Protein 3EZU (pdb70)

Nearest PDB structures (foldseek):
  3ezu-assembly1_A-2  TM=1.002E+00  e=8.064E-48  Geobacter sulfurreducens
  5llw-assembly1_B  TM=6.870E-01  e=1.343E-07  Idiomarina sp. A28L
  4wxw-assembly1_A  TM=8.169E-01  e=2.947E-06  Pseudomonas aeruginosa PAO1
  4wxo-assembly1_A  TM=7.467E-01  e=7.949E-07  Pseudomonas aeruginosa PAO1
  6et7-assembly1_A  TM=6.210E-01  e=1.281E-07  Idiomarina sp. A28L

InterPro domains:
  IPR000160 GGDEF domain [PF00990] (181-337)
  IPR000160 GGDEF domain [PS50887] (211-341)
  IPR000160 GGDEF domain [SM00267] (170-341)
  IPR000160 GGDEF domain [TIGR00254] (178-340)
  IPR000160 GGDEF domain [cd01949] (182-339)
  IPR009078 Ferritin-like superfamily [SSF47240] (9-82)
  IPR012347 Ferritin-like [G3DSA:1.20.1260.10] (1-178)
  IPR029787 Nucleotide cyclase [SSF55073] (186-340)
  IPR043128 Reverse transcriptase/Diguanylate cyclase domain [G3DSA:3.30.70.270] (179-341)
  IPR050469 Diguanylate cyclase Dgc-like, bacteria [PTHR45138] (79-340)

CATH classification: 1.20.1260.10 (+1 more: 3.30.70.270)

Organism: Geobacter sulfurreducens (strain ATCC 51573 / DSM 12127 / PCA) (NCBI:txid243231)

Secondary structure (DSSP, 8-state):
--HHHHHHHHHHHHHHHHHHHHHH--TTT-SSHHHHHHHHHHHHHHHHHHHHHHHHHHHHTTS------SSHHHHHHHH--HHHHHHHHHHHHHS--HHHHHHHHHHHHHHTT-HHHHHHHHHHHHH---PPP--HHHHHHHHHHTTT-SS-HHHHHHHHHHHHHHHHHHHHHHHHHHHS-TTT---HHHHHHHHHHHHHHHHHHT-EEE--EEEEE------HHHHHHHHHHHHHHHT--TT-EEEE-SSSEEEEEBSS--HHHHHHHHHHHHHHHHHHT----EEEEEEE-EEE--S-HHHHHHHHHHHHHHH--TTTS-SSSEEE-

Solvent-accessible surface area: 17250 Å² total

Radius of gyration: 23.77 Å; Cα contacts (8 Å, |Δi|>4): 448; chains: 1; bounding box: 54×61×69 Å

Structure (mmCIF, N/CA/C/O backbone):
data_3EZU
#
_entry.id   3EZU
#
_cell.length_a   74.550
_cell.length_b   76.367
_cell.length_c   64.191
_cell.angle_alpha   90.000
_cell.angle_beta   90.000
_cell.angle_gamma   90.000
#
_symmetry.space_group_name_H-M   'P 21 21 2'
#
loop_
_entity.id
_entity.type
_entity.pdbx_description
1 polymer 'GGDEF domain protein'
2 non-polymer 'UNKNOWN LIGAND'
3 non-polymer 1,2-ETHANEDIOL
4 water water
#
loop_
_atom_site.group_PDB
_atom_site.id
_atom_site.type_symbol
_atom_site.label_atom_id
_atom_site.label_alt_id
_atom_site.label_comp_id
_atom_site.label_asym_id
_atom_site.label_entity_id
_atom_site.label_seq_id
_atom_site.pdbx_PDB_ins_code
_atom_site.Cartn_x
_atom_site.Cartn_y
_atom_site.Cartn_z
_atom_site.occupancy
_atom_site.B_iso_or_equiv
_atom_site.auth_seq_id
_atom_site.auth_comp_id
_atom_site.auth_asym_id
_atom_site.auth_atom_id
_atom_site.pdbx_PDB_model_num
ATOM 1 N N . GLY A 1 1 ? 53.640 27.998 10.932 1.00 48.40 0 GLY A N 1
ATOM 2 C CA . GLY A 1 1 ? 55.048 28.341 11.285 1.00 49.13 0 GLY A CA 1
ATOM 3 C C . GLY A 1 1 ? 56.005 27.926 10.185 1.00 47.84 0 GLY A C 1
ATOM 4 O O . GLY A 1 1 ? 55.788 26.904 9.535 1.00 43.17 0 GLY A O 1
ATOM 10 N N . SER A 1 3 ? 59.090 26.910 10.533 1.00 49.46 2 SER A N 1
ATOM 11 C CA . SER A 1 3 ? 59.741 25.671 10.981 1.00 47.60 2 SER A CA 1
ATOM 12 C C . SER A 1 3 ? 58.877 24.425 10.713 1.00 46.42 2 SER A C 1
ATOM 13 O O . SER A 1 3 ? 59.386 23.397 10.241 1.00 41.44 2 SER A O 1
ATOM 16 N N . GLY A 1 4 ? 57.573 24.527 10.988 1.00 44.59 3 GLY A N 1
ATOM 17 C CA . GLY A 1 4 ? 56.638 23.433 10.696 1.00 42.37 3 GLY A CA 1
ATOM 18 C C . GLY A 1 4 ? 56.515 23.188 9.200 1.00 40.75 3 GLY A C 1
ATOM 19 O O . GLY A 1 4 ? 56.547 22.037 8.754 1.00 39.75 3 GLY A O 1
ATOM 20 N N . ASP A 1 5 ? 56.355 24.279 8.439 1.00 37.84 4 ASP A N 1
ATOM 21 C CA . ASP A 1 5 ? 56.320 24.230 6.971 1.00 35.98 4 ASP A CA 1
ATOM 22 C C . ASP A 1 5 ? 57.530 23.472 6.443 1.00 33.07 4 ASP A C 1
ATOM 23 O O . ASP A 1 5 ? 57.406 22.651 5.540 1.00 31.84 4 ASP A O 1
ATOM 28 N N . ILE A 1 6 ? 58.695 23.808 6.984 1.00 28.96 5 ILE A N 1
ATOM 29 C CA . ILE A 1 6 ? 59.932 23.169 6.577 1.00 29.66 5 ILE A CA 1
ATOM 30 C C . ILE A 1 6 ? 59.844 21.667 6.776 1.00 26.93 5 ILE A C 1
ATOM 31 O O . ILE A 1 6 ? 60.143 20.914 5.866 1.00 26.48 5 ILE A O 1
ATOM 36 N N . LEU A 1 7 ? 59.395 21.237 7.950 1.00 26.17 6 LEU A N 1
ATOM 37 C CA . LEU A 1 7 ? 59.335 19.805 8.242 1.00 27.21 6 LEU A CA 1
ATOM 38 C C . LEU A 1 7 ? 58.365 19.131 7.280 1.00 26.84 6 LEU A C 1
ATOM 39 O O . LEU A 1 7 ? 58.670 18.087 6.702 1.00 21.28 6 LEU A O 1
ATOM 44 N N . ASN A 1 8 ? 57.206 19.757 7.075 1.00 25.14 7 ASN A N 1
ATOM 45 C CA . ASN A 1 8 ? 56.240 19.241 6.112 1.00 23.06 7 ASN A CA 1
ATOM 46 C C . ASN A 1 8 ? 56.798 19.187 4.709 1.00 20.97 7 ASN A C 1
ATOM 47 O O . ASN A 1 8 ? 56.543 18.228 3.997 1.00 21.47 7 ASN A O 1
ATOM 52 N N . ASP A 1 9 ? 57.545 20.219 4.305 1.00 20.88 8 ASP A N 1
ATOM 53 C CA . ASP A 1 9 ? 58.196 20.220 3.010 1.00 20.72 8 ASP A CA 1
ATOM 54 C C . ASP A 1 9 ? 59.304 19.170 2.878 1.00 21.32 8 ASP A C 1
ATOM 55 O O . ASP A 1 9 ? 59.529 18.684 1.783 1.00 22.26 8 ASP A O 1
ATOM 60 N N . ILE A 1 10 ? 59.989 18.814 3.970 1.00 21.97 9 ILE A N 1
ATOM 61 C CA . ILE A 1 10 ? 60.953 17.703 3.925 1.00 20.35 9 ILE A CA 1
ATOM 62 C C . ILE A 1 10 ? 60.264 16.348 3.685 1.00 18.57 9 ILE A C 1
ATOM 63 O O . ILE A 1 10 ? 60.718 15.541 2.863 1.00 19.30 9 ILE A O 1
ATOM 68 N N . VAL A 1 11 ? 59.184 16.085 4.407 1.00 19.97 10 VAL A N 1
ATOM 69 C CA . VAL A 1 11 ? 58.384 14.891 4.138 1.00 21.47 10 VAL A CA 1
ATOM 70 C C . VAL A 1 11 ? 57.930 14.845 2.661 1.00 22.06 10 VAL A C 1
ATOM 71 O O . VAL A 1 11 ? 58.106 13.819 1.996 1.00 20.52 10 VAL A O 1
ATOM 75 N N . ALA A 1 12 ? 57.363 15.948 2.154 1.00 22.04 11 ALA A N 1
ATOM 76 C CA . ALA A 1 12 ? 56.981 16.037 0.744 1.00 22.52 11 ALA A CA 1
ATOM 77 C C . ALA A 1 12 ? 58.170 15.813 -0.184 1.00 22.01 11 ALA A C 1
ATOM 78 O O . ALA A 1 12 ? 58.064 15.081 -1.186 1.00 20.22 11 ALA A O 1
ATOM 80 N N . ALA A 1 13 ? 59.319 16.414 0.147 1.00 20.45 12 ALA A N 1
ATOM 81 C CA . ALA A 1 13 ? 60.488 16.268 -0.706 1.00 21.16 12 ALA A CA 1
ATOM 82 C C . ALA A 1 13 ? 60.964 14.811 -0.798 1.00 19.79 12 ALA A C 1
ATOM 83 O O . ALA A 1 13 ? 61.287 14.313 -1.890 1.00 19.04 12 ALA A O 1
ATOM 85 N N . CYS A 1 14 ? 61.010 14.117 0.331 1.00 20.52 13 CYS A N 1
ATOM 86 C CA . CYS A 1 14 ? 61.437 12.702 0.305 1.00 21.68 13 CYS A CA 1
ATOM 87 C C . CYS A 1 14 ? 60.511 11.819 -0.527 1.00 20.78 13 CYS A C 1
ATOM 88 O O . CYS A 1 14 ? 60.987 10.941 -1.293 1.00 19.81 13 CYS A O 1
ATOM 91 N N . LEU A 1 15 ? 59.205 12.083 -0.380 1.00 21.51 14 LEU A N 1
ATOM 92 C CA . LEU A 1 15 ? 58.155 11.426 -1.130 1.00 21.33 14 LEU A CA 1
ATOM 93 C C . LEU A 1 15 ? 58.364 11.666 -2.621 1.00 21.58 14 LEU A C 1
ATOM 94 O O . LEU A 1 15 ? 58.418 10.713 -3.402 1.00 20.22 14 LEU A O 1
ATOM 99 N N . GLU A 1 16 ? 58.530 12.932 -3.006 1.00 21.04 15 GLU A N 1
ATOM 100 C CA . GLU A 1 16 ? 58.735 13.276 -4.430 1.00 18.96 15 GLU A CA 1
ATOM 101 C C . GLU A 1 16 ? 60.021 12.653 -5.001 1.00 18.34 15 GLU A C 1
ATOM 102 O O . GLU A 1 16 ? 60.024 12.133 -6.110 1.00 18.42 15 GLU A O 1
ATOM 108 N N . LEU A 1 17 ? 61.095 12.667 -4.208 1.00 18.98 16 LEU A N 1
ATOM 109 C CA . LEU A 1 17 ? 62.401 12.148 -4.648 1.00 18.79 16 LEU A CA 1
ATOM 110 C C . LEU A 1 17 ? 62.344 10.632 -4.910 1.00 19.65 16 LEU A C 1
ATOM 111 O O . LEU A 1 17 ? 62.857 10.172 -5.899 1.00 21.00 16 LEU A O 1
ATOM 116 N N . GLU A 1 18 ? 61.667 9.866 -4.066 1.00 21.81 17 GLU A N 1
ATOM 117 C CA . GLU A 1 18 ? 61.558 8.426 -4.333 1.00 22.65 17 GLU A CA 1
ATOM 118 C C . GLU A 1 18 ? 60.631 8.154 -5.488 1.00 21.69 17 GLU A C 1
ATOM 119 O O . GLU A 1 18 ? 60.926 7.290 -6.339 1.00 20.37 17 GLU A O 1
ATOM 125 N N . ARG A 1 19 ? 59.534 8.906 -5.570 1.00 20.10 18 ARG A N 1
ATOM 126 C CA . ARG A 1 19 ? 58.703 8.814 -6.750 1.00 20.76 18 ARG A CA 1
ATOM 127 C C . ARG A 1 19 ? 59.483 9.117 -7.999 1.00 21.73 18 ARG A C 1
ATOM 128 O O . ARG A 1 19 ? 59.366 8.407 -8.989 1.00 20.29 18 ARG A O 1
ATOM 136 N N . LYS A 1 20 ? 60.271 10.185 -7.970 1.00 21.75 19 LYS A N 1
ATOM 137 C CA . LYS A 1 20 ? 61.030 10.569 -9.153 1.00 19.53 19 LYS A CA 1
ATOM 138 C C . LYS A 1 20 ? 62.057 9.503 -9.513 1.00 21.23 19 LYS A C 1
ATOM 139 O O . LYS A 1 20 ? 62.226 9.161 -10.700 1.00 18.88 19 LYS A O 1
ATOM 145 N N . ALA A 1 21 ? 62.730 8.949 -8.500 1.00 21.02 20 ALA A N 1
ATOM 146 C CA . ALA A 1 21 ? 63.671 7.871 -8.768 1.00 20.00 20 ALA A CA 1
ATOM 147 C C . ALA A 1 21 ? 62.942 6.684 -9.441 1.00 20.74 20 ALA A C 1
ATOM 148 O O . ALA A 1 21 ? 63.401 6.135 -10.452 1.00 19.97 20 ALA A O 1
ATOM 150 N N . SER A 1 22 ? 61.766 6.348 -8.922 1.00 20.93 21 SER A N 1
ATOM 151 C CA . SER A 1 22 ? 60.955 5.265 -9.471 1.00 20.57 21 SER A CA 1
ATOM 152 C C . SER A 1 22 ? 60.605 5.522 -10.945 1.00 21.65 21 SER A C 1
ATOM 153 O O . SER A 1 22 ? 60.694 4.626 -11.798 1.00 21.68 21 SER A O 1
ATOM 156 N N . SER A 1 23 ? 60.170 6.749 -11.215 1.00 20.19 22 SER A N 1
ATOM 157 C CA . SER A 1 23 ? 59.901 7.203 -12.568 1.00 22.01 22 SER A CA 1
ATOM 158 C C . SER A 1 23 ? 61.070 7.031 -13.522 1.00 20.12 22 SER A C 1
ATOM 159 O O . SER A 1 23 ? 60.884 6.624 -14.684 1.00 22.73 22 SER A O 1
ATOM 162 N N . VAL A 1 24 ? 62.264 7.420 -13.074 1.00 22.07 23 VAL A N 1
ATOM 163 C CA . VAL A 1 24 ? 63.473 7.293 -13.892 1.00 20.50 23 VAL A CA 1
ATOM 164 C C . VAL A 1 24 ? 63.741 5.826 -14.167 1.00 20.89 23 VAL A C 1
ATOM 165 O O . VAL A 1 24 ? 64.017 5.436 -15.305 1.00 18.51 23 VAL A O 1
ATOM 169 N N . PHE A 1 25 ? 63.656 4.990 -13.142 1.00 20.06 24 PHE A N 1
ATOM 170 C CA . PHE A 1 25 ? 63.815 3.540 -13.364 1.00 21.21 24 PHE A CA 1
ATOM 171 C C . PHE A 1 25 ? 62.808 2.945 -14.375 1.00 24.33 24 PHE A C 1
ATOM 172 O O . PHE A 1 25 ? 63.158 2.031 -15.148 1.00 24.70 24 PHE A O 1
ATOM 180 N N . LYS A 1 26 ? 61.572 3.443 -14.366 1.00 26.13 25 LYS A N 1
ATOM 181 C CA . LYS A 1 26 ? 60.551 2.968 -15.303 1.00 24.85 25 LYS A CA 1
ATOM 182 C C . LYS A 1 26 ? 60.902 3.365 -16.726 1.00 24.78 25 LYS A C 1
ATOM 183 O O . LYS A 1 26 ? 60.682 2.610 -17.677 1.00 23.89 25 LYS A O 1
ATOM 194 N N . PHE A 1 28 ? 64.097 3.792 -17.714 1.00 24.94 27 PHE A N 1
ATOM 195 C CA . PHE A 1 28 ? 65.145 2.825 -18.080 1.00 26.45 27 PHE A CA 1
ATOM 196 C C . PHE A 1 28 ? 64.560 1.459 -18.524 1.00 24.25 27 PHE A C 1
ATOM 197 O O . PHE A 1 28 ? 65.076 0.817 -19.439 1.00 22.54 27 PHE A O 1
ATOM 205 N N . ALA A 1 29 ? 63.520 1.003 -17.829 1.00 24.94 28 ALA A N 1
ATOM 206 C CA . ALA A 1 29 ? 62.865 -0.254 -18.178 1.00 23.60 28 ALA A CA 1
ATOM 207 C C . ALA A 1 29 ? 62.310 -0.162 -19.609 1.00 23.98 28 ALA A C 1
ATOM 208 O O . ALA A 1 29 ? 62.564 -1.039 -20.417 1.00 21.07 28 ALA A O 1
ATOM 210 N N . ALA A 1 30 ? 61.619 0.919 -19.934 1.00 22.65 29 ALA A N 1
ATOM 211 C CA . ALA A 1 30 ? 61.064 1.098 -21.294 1.00 27.29 29 ALA A CA 1
ATOM 212 C C . ALA A 1 30 ? 62.146 1.201 -22.379 1.00 28.98 29 ALA A C 1
ATOM 213 O O . ALA A 1 30 ? 61.927 0.799 -23.516 1.00 29.17 29 ALA A O 1
ATOM 215 N N . HIS A 1 31 ? 63.312 1.727 -22.028 1.00 29.92 30 HIS A N 1
ATOM 216 C CA . HIS A 1 31 ? 64.436 1.804 -22.965 1.00 29.97 30 HIS A CA 1
ATOM 217 C C . HIS A 1 31 ? 65.350 0.578 -22.999 1.00 26.86 30 HIS A C 1
ATOM 218 O O . HIS A 1 31 ? 66.282 0.539 -23.786 1.00 25.64 30 HIS A O 1
ATOM 225 N N . ALA A 1 32 ? 65.090 -0.412 -22.159 1.00 25.75 31 ALA A N 1
ATOM 226 C CA . ALA A 1 32 ? 66.012 -1.515 -21.961 1.00 26.00 31 ALA A CA 1
ATOM 227 C C . ALA A 1 32 ? 66.210 -2.353 -23.228 1.00 25.68 31 ALA A C 1
ATOM 228 O O . ALA A 1 32 ? 65.290 -2.562 -24.000 1.00 24.71 31 ALA A O 1
ATOM 230 N N . GLY A 1 33 ? 67.425 -2.831 -23.447 1.00 25.98 32 GLY A N 1
ATOM 231 C CA . GLY A 1 33 ? 67.705 -3.683 -24.604 1.00 27.35 32 GLY A CA 1
ATOM 232 C C . GLY A 1 33 ? 67.285 -5.134 -24.445 1.00 29.71 32 GLY A C 1
ATOM 233 O O . GLY A 1 33 ? 67.070 -5.795 -25.417 1.00 32.66 32 GLY A O 1
ATOM 234 N N . SER A 1 34 ? 67.197 -5.646 -23.224 1.00 28.61 33 SER A N 1
ATOM 235 C CA . SER A 1 34 ? 66.826 -7.036 -22.990 1.00 29.42 33 SER A CA 1
ATOM 236 C C . SER A 1 34 ? 65.687 -7.159 -21.978 1.00 28.71 33 SER A C 1
ATOM 237 O O . SER A 1 34 ? 65.469 -6.264 -21.144 1.00 27.81 33 SER A O 1
ATOM 240 N N . ASP A 1 35 ? 64.989 -8.287 -22.025 1.00 25.79 34 ASP A N 1
ATOM 241 C CA . ASP A 1 35 ? 63.974 -8.599 -21.037 1.00 26.77 34 ASP A CA 1
ATOM 242 C C . ASP A 1 35 ? 64.575 -8.623 -19.650 1.00 28.09 34 ASP A C 1
ATOM 243 O O . ASP A 1 35 ? 63.951 -8.153 -18.698 1.00 27.88 34 ASP A O 1
ATOM 248 N N . GLU A 1 36 ? 65.778 -9.191 -19.562 1.00 26.82 35 GLU A N 1
ATOM 249 C CA A GLU A 1 36 ? 66.571 -9.253 -18.331 0.50 29.09 35 GLU A CA 1
ATOM 250 C CA B GLU A 1 36 ? 66.503 -9.248 -18.279 0.50 28.90 35 GLU A CA 1
ATOM 251 C C . GLU A 1 36 ? 66.712 -7.844 -17.698 1.00 27.42 35 GLU A C 1
ATOM 252 O O . GLU A 1 36 ? 66.418 -7.620 -16.524 1.00 25.57 35 GLU A O 1
ATOM 263 N N . ALA A 1 37 ? 67.173 -6.893 -18.508 1.00 23.49 36 ALA A N 1
ATOM 264 C CA . ALA A 1 37 ? 67.355 -5.516 -18.042 1.00 23.32 36 ALA A CA 1
ATOM 265 C C . ALA A 1 37 ? 66.030 -4.764 -17.772 1.00 25.28 36 ALA A C 1
ATOM 266 O O . ALA A 1 37 ? 65.907 -4.052 -16.768 1.00 21.98 36 ALA A O 1
ATOM 268 N N . ARG A 1 38 ? 65.054 -4.922 -18.666 1.00 22.52 37 ARG A N 1
ATOM 269 C CA . ARG A 1 38 ? 63.719 -4.371 -18.466 1.00 25.96 37 ARG A CA 1
ATOM 270 C C . ARG A 1 38 ? 63.145 -4.766 -17.108 1.00 24.34 37 ARG A C 1
ATOM 271 O O . ARG A 1 38 ? 62.676 -3.918 -16.365 1.00 23.03 37 ARG A O 1
ATOM 279 N N . ARG A 1 39 ? 63.218 -6.044 -16.778 1.00 24.17 38 ARG A N 1
ATOM 280 C CA . ARG A 1 39 ? 62.628 -6.512 -15.529 1.00 23.74 38 ARG A CA 1
ATOM 281 C C . ARG A 1 39 ? 63.453 -6.106 -14.323 1.00 23.28 38 ARG A C 1
ATOM 282 O O . ARG A 1 39 ? 62.905 -5.904 -13.225 1.00 22.37 38 ARG A O 1
ATOM 290 N N . PHE A 1 40 ? 64.765 -5.939 -14.507 1.00 22.18 39 PHE A N 1
ATOM 291 C CA . PHE A 1 40 ? 65.592 -5.391 -13.440 1.00 22.08 39 PHE A CA 1
ATOM 292 C C . PHE A 1 40 ? 65.074 -4.010 -13.075 1.00 22.74 39 PHE A C 1
ATOM 293 O O . PHE A 1 40 ? 64.774 -3.753 -11.902 1.00 21.38 39 PHE A O 1
ATOM 301 N N . TRP A 1 41 ? 64.957 -3.131 -14.074 1.00 22.59 40 TRP A N 1
ATOM 302 C CA . TRP A 1 41 ? 64.550 -1.737 -13.823 1.00 24.73 40 TRP A CA 1
ATOM 303 C C . TRP A 1 41 ? 63.104 -1.632 -13.338 1.00 23.18 40 TRP A C 1
ATOM 304 O O . TRP A 1 41 ? 62.811 -0.852 -12.411 1.00 22.07 40 TRP A O 1
ATOM 315 N N . GLU A 1 42 ? 62.194 -2.434 -13.910 1.00 22.90 41 GLU A N 1
ATOM 316 C CA . GLU A 1 42 ? 60.812 -2.447 -13.420 1.00 23.77 41 GLU A CA 1
ATOM 317 C C . GLU A 1 42 ? 60.729 -2.840 -11.922 1.00 22.71 41 GLU A C 1
ATOM 318 O O . GLU A 1 42 ? 59.962 -2.245 -11.138 1.00 23.32 41 GLU A O 1
ATOM 324 N N . THR A 1 43 ? 61.496 -3.848 -11.529 1.00 19.91 42 THR A N 1
ATOM 325 C CA . THR A 1 43 ? 61.525 -4.305 -10.115 1.00 22.37 42 THR A CA 1
ATOM 326 C C . THR A 1 43 ? 62.077 -3.225 -9.182 1.00 19.82 42 THR A C 1
ATOM 327 O O . THR A 1 43 ? 61.495 -2.924 -8.125 1.00 20.66 42 THR A O 1
ATOM 331 N N . VAL A 1 44 ? 63.184 -2.610 -9.564 1.00 20.38 43 VAL A N 1
ATOM 332 C CA . VAL A 1 44 ? 63.695 -1.494 -8.767 1.00 21.63 43 VAL A CA 1
ATOM 333 C C . VAL A 1 44 ? 62.685 -0.335 -8.683 1.00 20.55 43 VAL A C 1
ATOM 334 O O . VAL A 1 44 ? 62.503 0.218 -7.631 1.00 22.03 43 VAL A O 1
ATOM 338 N N . ALA A 1 45 ? 62.049 0.016 -9.803 1.00 21.75 44 ALA A N 1
ATOM 339 C CA . ALA A 1 45 ? 60.961 1.003 -9.842 1.00 22.95 44 ALA A CA 1
ATOM 340 C C . ALA A 1 45 ? 59.857 0.673 -8.825 1.00 22.96 44 ALA A C 1
ATOM 341 O O . ALA A 1 45 ? 59.532 1.491 -7.941 1.00 21.03 44 ALA A O 1
ATOM 343 N N . ASP A 1 46 ? 59.334 -0.548 -8.939 1.00 20.77 45 ASP A N 1
ATOM 344 C CA . ASP A 1 46 ? 58.283 -1.054 -8.059 1.00 21.92 45 ASP A CA 1
ATOM 345 C C . ASP A 1 46 ? 58.680 -0.996 -6.577 1.00 20.58 45 ASP A C 1
ATOM 346 O O . ASP A 1 46 ? 57.901 -0.531 -5.737 1.00 22.29 45 ASP A O 1
ATOM 351 N N . GLU A 1 47 ? 59.875 -1.498 -6.246 1.00 22.18 46 GLU A N 1
ATOM 352 C CA . GLU A 1 47 ? 60.358 -1.488 -4.870 1.00 20.36 46 GLU A CA 1
ATOM 353 C C . GLU A 1 47 ? 60.470 -0.060 -4.323 1.00 21.59 46 GLU A C 1
ATOM 354 O O . GLU A 1 47 ? 60.152 0.183 -3.147 1.00 18.95 46 GLU A O 1
ATOM 360 N N . THR A 1 48 ? 60.942 0.862 -5.160 1.00 19.67 47 THR A N 1
ATOM 361 C CA . THR A 1 48 ? 61.117 2.249 -4.751 1.00 22.09 47 THR A CA 1
ATOM 362 C C . THR A 1 48 ? 59.747 2.972 -4.530 1.00 22.06 47 THR A C 1
ATOM 363 O O . THR A 1 48 ? 59.540 3.641 -3.521 1.00 22.43 47 THR A O 1
ATOM 367 N N . ARG A 1 49 ? 58.833 2.841 -5.488 1.00 21.79 48 ARG A N 1
ATOM 368 C CA . ARG A 1 49 ? 57.472 3.297 -5.310 1.00 23.65 48 ARG A CA 1
ATOM 369 C C . ARG A 1 49 ? 56.776 2.717 -4.054 1.00 23.12 48 ARG A C 1
ATOM 370 O O . ARG A 1 49 ? 56.162 3.464 -3.286 1.00 21.85 48 ARG A O 1
ATOM 378 N N . HIS A 1 50 ? 56.852 1.397 -3.871 1.00 23.37 49 HIS A N 1
ATOM 379 C CA . HIS A 1 50 ? 56.264 0.743 -2.696 1.00 24.74 49 HIS A CA 1
ATOM 380 C C . HIS A 1 50 ? 56.881 1.407 -1.470 1.00 24.55 49 HIS A C 1
ATOM 381 O O . HIS A 1 50 ? 56.157 1.833 -0.569 1.00 23.84 49 HIS A O 1
ATOM 388 N N . HIS A 1 51 ? 58.209 1.569 -1.461 1.00 22.31 50 HIS A N 1
ATOM 389 C CA . HIS A 1 51 ? 58.829 2.139 -0.284 1.00 22.58 50 HIS A CA 1
ATOM 390 C C . HIS A 1 51 ? 58.315 3.559 0.042 1.00 22.74 50 HIS A C 1
ATOM 391 O O . HIS A 1 51 ? 58.129 3.904 1.219 1.00 22.55 50 HIS A O 1
ATOM 398 N N . SER A 1 52 ? 58.106 4.370 -0.992 1.00 22.23 51 SER A N 1
ATOM 399 C CA . SER A 1 52 ? 57.652 5.767 -0.854 1.00 23.18 51 SER A CA 1
ATOM 400 C C . SER A 1 52 ? 56.334 5.928 -0.107 1.00 22.82 51 SER A C 1
ATOM 401 O O . SER A 1 52 ? 56.064 6.992 0.444 1.00 22.13 51 SER A O 1
ATOM 404 N N . ALA A 1 53 ? 55.530 4.866 -0.077 1.00 24.95 52 ALA A N 1
ATOM 405 C CA . ALA A 1 53 ? 54.308 4.852 0.716 1.00 25.35 52 ALA A CA 1
ATOM 406 C C . ALA A 1 53 ? 54.545 5.207 2.181 1.00 26.47 52 ALA A C 1
ATOM 407 O O . ALA A 1 53 ? 53.635 5.747 2.837 1.00 22.03 52 ALA A O 1
ATOM 409 N N . VAL A 1 54 ? 55.734 4.906 2.708 1.00 25.97 53 VAL A N 1
ATOM 410 C CA . VAL A 1 54 ? 56.067 5.304 4.094 1.00 25.05 53 VAL A CA 1
ATOM 411 C C . VAL A 1 54 ? 55.814 6.808 4.339 1.00 24.22 53 VAL A C 1
ATOM 412 O O . VAL A 1 54 ? 55.294 7.203 5.390 1.00 22.39 53 VAL A O 1
ATOM 416 N N . TYR A 1 55 ? 56.191 7.643 3.375 1.00 23.47 54 TYR A N 1
ATOM 417 C CA . TYR A 1 55 ? 56.077 9.096 3.524 1.00 21.77 54 TYR A CA 1
ATOM 418 C C . TYR A 1 55 ? 54.613 9.545 3.377 1.00 22.23 54 TYR A C 1
ATOM 419 O O . TYR A 1 55 ? 54.193 10.475 4.068 1.00 21.29 54 TYR A O 1
ATOM 428 N N . GLU A 1 56 ? 53.869 8.890 2.472 1.00 21.45 55 GLU A N 1
ATOM 429 C CA . GLU A 1 56 ? 52.415 9.046 2.329 1.00 24.06 55 GLU A CA 1
ATOM 430 C C . GLU A 1 56 ? 51.689 8.797 3.633 1.00 23.67 55 GLU A C 1
ATOM 431 O O . GLU A 1 56 ? 50.829 9.583 4.036 1.00 20.51 55 GLU A O 1
ATOM 437 N N . ARG A 1 57 ? 52.083 7.720 4.317 1.00 23.82 56 ARG A N 1
ATOM 438 C CA . ARG A 1 57 ? 51.490 7.367 5.600 1.00 22.67 56 ARG A CA 1
ATOM 439 C C . ARG A 1 57 ? 51.823 8.395 6.652 1.00 24.20 56 ARG A C 1
ATOM 440 O O . ARG A 1 57 ? 50.967 8.755 7.481 1.00 22.73 56 ARG A O 1
ATOM 448 N N . LEU A 1 58 ? 53.035 8.933 6.606 1.00 21.98 57 LEU A N 1
ATOM 449 C CA . LEU A 1 58 ? 53.354 10.013 7.519 1.00 22.32 57 LEU A CA 1
ATOM 450 C C . LEU A 1 58 ? 52.477 11.236 7.276 1.00 23.55 57 LEU A C 1
ATOM 451 O O . LEU A 1 58 ? 52.033 11.883 8.241 1.00 24.34 57 LEU A O 1
ATOM 456 N N . GLN A 1 59 ? 52.253 11.594 6.008 1.00 22.14 58 GLN A N 1
ATOM 457 C CA . GLN A 1 59 ? 51.351 12.738 5.721 1.00 23.55 58 GLN A CA 1
ATOM 458 C C . GLN A 1 59 ? 49.909 12.495 6.182 1.00 22.73 58 GLN A C 1
ATOM 459 O O . GLN A 1 59 ? 49.285 13.400 6.724 1.00 22.87 58 GLN A O 1
ATOM 465 N N . GLU A 1 60 ? 49.384 11.296 5.931 1.00 23.90 59 GLU A N 1
ATOM 466 C CA . GLU A 1 60 ? 48.009 10.946 6.305 1.00 26.06 59 GLU A CA 1
ATOM 467 C C . GLU A 1 60 ? 47.849 11.038 7.799 1.00 24.76 59 GLU A C 1
ATOM 468 O O . GLU A 1 60 ? 46.958 11.713 8.308 1.00 24.67 59 GLU A O 1
ATOM 474 N N . ARG A 1 61 ? 48.723 10.320 8.495 1.00 27.71 60 ARG A N 1
ATOM 475 C CA . ARG A 1 61 ? 48.738 10.282 9.943 1.00 28.58 60 ARG A CA 1
ATOM 476 C C . ARG A 1 61 ? 48.904 11.681 10.513 1.00 27.58 60 ARG A C 1
ATOM 477 O O . ARG A 1 61 ? 48.182 12.064 11.433 1.00 26.27 60 ARG A O 1
ATOM 485 N N . GLY A 1 62 ? 49.844 12.441 9.956 1.00 26.76 61 GLY A N 1
ATOM 486 C CA . GLY A 1 62 ? 50.089 13.809 10.398 1.00 27.69 61 GLY A CA 1
ATOM 487 C C . GLY A 1 62 ? 48.924 14.765 10.195 1.00 27.74 61 GLY A C 1
ATOM 488 O O . GLY A 1 62 ? 48.888 15.823 10.800 1.00 26.30 61 GLY A O 1
ATOM 489 N N . GLY A 1 63 ? 47.960 14.398 9.352 1.00 30.09 62 GLY A N 1
ATOM 490 C CA . GLY A 1 63 ? 46.701 15.163 9.240 1.00 30.50 62 GLY A CA 1
ATOM 491 C C . GLY A 1 63 ? 45.604 14.731 10.210 1.00 31.09 62 GLY A C 1
ATOM 492 O O . GLY A 1 63 ? 44.555 15.399 10.313 1.00 30.80 62 GLY A O 1
ATOM 493 N N . ARG A 1 64 ? 45.818 13.616 10.907 1.00 28.87 63 ARG A N 1
ATOM 494 C CA . ARG A 1 64 ? 44.852 13.139 11.914 1.00 30.07 63 ARG A CA 1
ATOM 495 C C . ARG A 1 64 ? 45.284 13.428 13.366 1.00 29.83 63 ARG A C 1
ATOM 496 O O . ARG A 1 64 ? 44.449 13.486 14.278 1.00 26.52 63 ARG A O 1
ATOM 499 N N . GLU A 1 65 ? 46.589 13.590 13.578 1.00 30.65 64 GLU A N 1
ATOM 500 C CA . GLU A 1 65 ? 47.150 13.776 14.920 1.00 30.67 64 GLU A CA 1
ATOM 501 C C . GLU A 1 65 ? 48.441 14.563 14.798 1.00 28.38 64 GLU A C 1
ATOM 502 O O . GLU A 1 65 ? 49.068 14.556 13.734 1.00 25.64 64 GLU A O 1
ATOM 508 N N . ASN A 1 66 ? 48.853 15.202 15.884 1.00 29.82 65 ASN A N 1
ATOM 509 C CA . ASN A 1 66 ? 50.110 15.949 15.901 1.00 34.99 65 ASN A CA 1
ATOM 510 C C . ASN A 1 66 ? 51.298 14.971 15.989 1.00 36.36 65 ASN A C 1
ATOM 511 O O . ASN A 1 66 ? 51.543 14.365 17.027 1.00 41.43 65 ASN A O 1
ATOM 516 N N . LEU A 1 67 ? 52.018 14.823 14.889 1.00 33.15 66 LEU A N 1
ATOM 517 C CA . LEU A 1 67 ? 53.047 13.812 14.757 1.00 37.60 66 LEU A CA 1
ATOM 518 C C . LEU A 1 67 ? 54.448 14.471 14.635 1.00 36.65 66 LEU A C 1
ATOM 519 O O . LEU A 1 67 ? 54.779 14.977 13.566 1.00 35.68 66 LEU A O 1
ATOM 524 N N . PRO A 1 68 ? 55.269 14.464 15.716 1.00 35.17 67 PRO A N 1
ATOM 525 C CA . PRO A 1 68 ? 56.556 15.167 15.647 1.00 33.12 67 PRO A CA 1
ATOM 526 C C . PRO A 1 68 ? 57.429 14.666 14.492 1.00 30.72 67 PRO A C 1
ATOM 527 O O . PRO A 1 68 ? 57.707 13.486 14.414 1.00 34.00 67 PRO A O 1
ATOM 531 N N . ILE A 1 69 ? 57.829 15.554 13.587 1.00 27.91 68 ILE A N 1
ATOM 532 C CA . ILE A 1 69 ? 58.743 15.194 12.509 1.00 28.20 68 ILE A CA 1
ATOM 533 C C . ILE A 1 69 ? 60.139 15.576 13.000 1.00 28.01 68 ILE A C 1
ATOM 534 O O . ILE A 1 69 ? 60.388 16.737 13.306 1.00 29.02 68 ILE A O 1
ATOM 539 N N . ILE A 1 70 ? 61.026 14.596 13.095 1.00 26.94 69 ILE A N 1
ATOM 540 C CA . ILE A 1 70 ? 62.351 14.786 13.734 1.00 27.14 69 ILE A CA 1
ATOM 541 C C . ILE A 1 70 ? 63.443 14.720 12.675 1.00 27.05 69 ILE A C 1
ATOM 542 O O . ILE A 1 70 ? 63.645 13.675 12.070 1.00 26.69 69 ILE A O 1
ATOM 547 N N . ILE A 1 71 ? 64.109 15.860 12.433 1.00 26.25 70 ILE A N 1
ATOM 548 C CA . ILE A 1 71 ? 65.076 16.015 11.355 1.00 23.81 70 ILE A CA 1
ATOM 549 C C . ILE A 1 71 ? 66.299 16.777 11.894 1.00 21.64 70 ILE A C 1
ATOM 550 O O . ILE A 1 71 ? 66.151 17.767 12.586 1.00 24.72 70 ILE A O 1
ATOM 555 N N . TYR A 1 72 ? 67.496 16.311 11.569 1.00 21.36 71 TYR A N 1
ATOM 556 C CA . TYR A 1 72 ? 68.737 17.069 11.819 1.00 20.96 71 TYR A CA 1
ATOM 557 C C . TYR A 1 72 ? 68.856 18.320 10.924 1.00 22.22 71 TYR A C 1
ATOM 558 O O . TYR A 1 72 ? 68.899 18.187 9.696 1.00 22.77 71 TYR A O 1
ATOM 567 N N . LYS A 1 73 ? 68.949 19.504 11.541 1.00 22.40 72 LYS A N 1
ATOM 568 C CA . LYS A 1 73 ? 69.076 20.789 10.830 1.00 24.19 72 LYS A CA 1
ATOM 569 C C . LYS A 1 73 ? 68.097 20.942 9.645 1.00 24.02 72 LYS A C 1
ATOM 570 O O . LYS A 1 73 ? 68.484 20.867 8.479 1.00 22.31 72 LYS A O 1
ATOM 576 N N . PRO A 1 74 ? 66.826 21.168 9.955 1.00 23.87 73 PRO A N 1
ATOM 577 C CA . PRO A 1 74 ? 65.762 21.159 8.949 1.00 25.13 73 PRO A CA 1
ATOM 578 C C . PRO A 1 74 ? 66.013 22.067 7.712 1.00 24.49 73 PRO A C 1
ATOM 579 O O . PRO A 1 74 ? 65.923 21.598 6.574 1.00 23.27 73 PRO A O 1
ATOM 583 N N . ALA A 1 75 ? 66.332 23.339 7.930 1.00 21.81 74 ALA A N 1
ATOM 584 C CA . ALA A 1 75 ? 66.530 24.258 6.819 1.00 24.90 74 ALA A CA 1
ATOM 585 C C . ALA A 1 75 ? 67.590 23.774 5.848 1.00 22.44 74 ALA A C 1
ATOM 586 O O . ALA A 1 75 ? 67.364 23.798 4.638 1.00 22.01 74 ALA A O 1
ATOM 588 N N . GLU A 1 76 ? 68.738 23.327 6.371 1.00 23.13 75 GLU A N 1
ATOM 589 C CA . GLU A 1 76 ? 69.811 22.855 5.526 1.00 22.74 75 GLU A CA 1
ATOM 590 C C . GLU A 1 76 ? 69.398 21.544 4.858 1.00 23.76 75 GLU A C 1
ATOM 591 O O . GLU A 1 76 ? 69.779 21.256 3.731 1.00 22.93 75 GLU A O 1
ATOM 597 N N . THR A 1 77 ? 68.652 20.714 5.570 1.00 24.42 76 THR A N 1
ATOM 598 C CA . THR A 1 77 ? 68.232 19.446 4.999 1.00 21.95 76 THR A CA 1
ATOM 599 C C . THR A 1 77 ? 67.297 19.688 3.831 1.00 21.64 76 THR A C 1
ATOM 600 O O . THR A 1 77 ? 67.413 19.048 2.771 1.00 21.86 76 THR A O 1
ATOM 604 N N . LEU A 1 78 ? 66.366 20.630 3.990 1.00 20.92 77 LEU A N 1
ATOM 605 C CA . LEU A 1 78 ? 65.451 20.902 2.896 1.00 21.93 77 LEU A CA 1
ATOM 606 C C . LEU A 1 78 ? 66.187 21.415 1.650 1.00 21.66 77 LEU A C 1
ATOM 607 O O . LEU A 1 78 ? 65.897 20.981 0.520 1.00 21.03 77 LEU A O 1
ATOM 612 N N . GLU A 1 79 ? 67.134 22.326 1.852 1.00 23.35 78 GLU A N 1
ATOM 613 C CA . GLU A 1 79 ? 67.937 22.848 0.732 1.00 24.32 78 GLU A CA 1
ATOM 614 C C . GLU A 1 79 ? 68.699 21.703 0.043 1.00 25.67 78 GLU A C 1
ATOM 615 O O . GLU A 1 79 ? 68.699 21.612 -1.166 1.00 23.68 78 GLU A O 1
ATOM 618 N N . GLU A 1 80 ? 69.262 20.780 0.816 1.00 24.49 79 GLU A N 1
ATOM 619 C CA . GLU A 1 80 ? 69.988 19.637 0.207 1.00 23.92 79 GLU A CA 1
ATOM 620 C C . GLU A 1 80 ? 69.068 18.772 -0.691 1.00 22.07 79 GLU A C 1
ATOM 621 O O . GLU A 1 80 ? 69.439 18.380 -1.796 1.00 23.11 79 GLU A O 1
ATOM 627 N N . LEU A 1 81 ? 67.874 18.485 -0.182 1.00 18.45 80 LEU A N 1
ATOM 628 C CA . LEU A 1 81 ? 66.898 17.664 -0.877 1.00 21.37 80 LEU A CA 1
ATOM 629 C C . LEU A 1 81 ? 66.367 18.361 -2.144 1.00 21.24 80 LEU A C 1
ATOM 630 O O . LEU A 1 81 ? 66.202 17.716 -3.167 1.00 22.90 80 LEU A O 1
ATOM 635 N N . GLU A 1 82 ? 66.146 19.675 -2.075 1.00 22.61 81 GLU A N 1
ATOM 636 C CA . GLU A 1 82 ? 65.775 20.451 -3.262 1.00 23.62 81 GLU A CA 1
ATOM 637 C C . GLU A 1 82 ? 66.877 20.434 -4.312 1.00 22.22 81 GLU A C 1
ATOM 638 O O . GLU A 1 82 ? 66.608 20.261 -5.521 1.00 18.99 81 GLU A O 1
ATOM 652 N N . ILE A 1 84 ? 69.233 18.108 -4.581 1.00 22.23 83 ILE A N 1
ATOM 653 C CA . ILE A 1 84 ? 69.217 16.756 -5.112 1.00 20.60 83 ILE A CA 1
ATOM 654 C C . ILE A 1 84 ? 68.187 16.649 -6.241 1.00 20.95 83 ILE A C 1
ATOM 655 O O . ILE A 1 84 ? 68.473 16.092 -7.309 1.00 21.88 83 ILE A O 1
ATOM 660 N N . GLY A 1 85 ? 66.996 17.205 -6.036 1.00 23.75 84 GLY A N 1
ATOM 661 C CA . GLY A 1 85 ? 65.967 17.196 -7.099 1.00 21.53 84 GLY A CA 1
ATOM 662 C C . GLY A 1 85 ? 66.461 17.890 -8.367 1.00 21.82 84 GLY A C 1
ATOM 663 O O . GLY A 1 85 ? 66.353 17.356 -9.500 1.00 19.32 84 GLY A O 1
ATOM 664 N N . LYS A 1 86 ? 67.042 19.067 -8.162 1.00 21.91 85 LYS A N 1
ATOM 665 C CA . LYS A 1 86 ? 67.602 19.864 -9.238 1.00 22.14 85 LYS A CA 1
ATOM 666 C C . LYS A 1 86 ? 68.673 19.125 -10.021 1.00 19.95 85 LYS A C 1
ATOM 667 O O . LYS A 1 86 ? 68.659 19.132 -11.248 1.00 17.10 85 LYS A O 1
ATOM 673 N N . SER A 1 87 ? 69.593 18.469 -9.309 1.00 19.86 86 SER A N 1
ATOM 674 C CA . SER A 1 87 ? 70.632 17.661 -9.974 1.00 20.65 86 SER A CA 1
ATOM 675 C C . SER A 1 87 ? 70.004 16.498 -10.744 1.00 19.94 86 SER A C 1
ATOM 676 O O . SER A 1 87 ? 70.347 16.264 -11.907 1.00 19.64 86 SER A O 1
ATOM 679 N N . ILE A 1 88 ? 69.089 15.768 -10.111 1.00 20.07 87 ILE A N 1
ATOM 680 C CA . ILE A 1 88 ? 68.408 14.679 -10.820 1.00 20.45 87 ILE A CA 1
ATOM 681 C C . ILE A 1 88 ? 67.799 15.139 -12.153 1.00 19.59 87 ILE A C 1
ATOM 682 O O . ILE A 1 88 ? 67.986 14.485 -13.181 1.00 20.74 87 ILE A O 1
ATOM 687 N N . ASP A 1 89 ? 67.050 16.232 -12.110 1.00 20.29 88 ASP A N 1
ATOM 688 C CA . ASP A 1 89 ? 66.412 16.815 -13.285 1.00 21.65 88 ASP A CA 1
ATOM 689 C C . ASP A 1 89 ? 67.437 17.200 -14.358 1.00 20.76 88 ASP A C 1
ATOM 690 O O . ASP A 1 89 ? 67.241 16.936 -15.552 1.00 19.35 88 ASP A O 1
ATOM 695 N N . GLU A 1 90 ? 68.546 17.813 -13.937 1.00 18.02 89 GLU A N 1
ATOM 696 C CA . GLU A 1 90 ? 69.632 18.079 -14.885 1.00 19.87 89 GLU A CA 1
ATOM 697 C C . GLU A 1 90 ? 70.173 16.791 -15.519 1.00 17.98 89 GLU A C 1
ATOM 698 O O . GLU A 1 90 ? 70.421 16.748 -16.721 1.00 19.20 89 GLU A O 1
ATOM 704 N N . GLN A 1 91 ? 70.364 15.752 -14.722 1.00 17.97 90 GLN A N 1
ATOM 705 C CA . GLN A 1 91 ? 70.940 14.497 -15.229 1.00 22.89 90 GLN A CA 1
ATOM 706 C C . GLN A 1 91 ? 69.943 13.755 -16.101 1.00 22.93 90 GLN A C 1
ATOM 707 O O . GLN A 1 91 ? 70.318 13.103 -17.085 1.00 24.20 90 GLN A O 1
ATOM 713 N N . VAL A 1 92 ? 68.659 13.869 -15.763 1.00 23.10 91 VAL A N 1
ATOM 714 C CA . VAL A 1 92 ? 67.606 13.261 -16.583 1.00 20.75 91 VAL A CA 1
ATOM 715 C C . VAL A 1 92 ? 67.533 13.962 -17.938 1.00 21.91 91 VAL A C 1
ATOM 716 O O . VAL A 1 92 ? 67.303 13.339 -18.968 1.00 21.67 91 VAL A O 1
ATOM 720 N N . GLU A 1 93 ? 67.702 15.271 -17.928 1.00 23.52 92 GLU A N 1
ATOM 721 C CA . GLU A 1 93 ? 67.757 16.037 -19.167 1.00 24.22 92 GLU A CA 1
ATOM 722 C C . GLU A 1 93 ? 68.958 15.606 -20.036 1.00 23.18 92 GLU A C 1
ATOM 723 O O . GLU A 1 93 ? 68.828 15.472 -21.253 1.00 22.26 92 GLU A O 1
ATOM 729 N N . ARG A 1 94 ? 70.116 15.379 -19.415 1.00 23.15 93 ARG A N 1
ATOM 730 C CA . ARG A 1 94 ? 71.306 14.900 -20.134 1.00 24.24 93 ARG A CA 1
ATOM 731 C C . ARG A 1 94 ? 71.002 13.514 -20.721 1.00 23.46 93 ARG A C 1
ATOM 732 O O . ARG A 1 94 ? 71.307 13.226 -21.874 1.00 21.72 93 ARG A O 1
ATOM 740 N N . TYR A 1 95 ? 70.389 12.653 -19.911 1.00 23.22 94 TYR A N 1
ATOM 741 C CA . TYR A 1 95 ? 69.954 11.340 -20.397 1.00 22.07 94 TYR A CA 1
ATOM 742 C C . TYR A 1 95 ? 69.006 11.447 -21.588 1.00 24.54 94 TYR A C 1
ATOM 743 O O . TYR A 1 95 ? 69.173 10.742 -22.580 1.00 26.89 94 TYR A O 1
ATOM 752 N N . THR A 1 96 ? 67.998 12.307 -21.468 1.00 25.18 95 THR A N 1
ATOM 753 C CA . THR A 1 96 ? 66.982 12.490 -22.527 1.00 27.31 95 THR A CA 1
ATOM 754 C C . THR A 1 96 ? 67.630 12.948 -23.823 1.00 28.55 95 THR A C 1
ATOM 755 O O . THR A 1 96 ? 67.264 12.494 -24.903 1.00 29.13 95 THR A O 1
ATOM 759 N N . GLU A 1 97 ? 68.609 13.838 -23.704 1.00 31.08 96 GLU A N 1
ATOM 760 C CA . GLU A 1 97 ? 69.367 14.298 -24.868 1.00 34.15 96 GLU A CA 1
ATOM 761 C C . GLU A 1 97 ? 70.141 13.170 -25.553 1.00 32.34 96 GLU A C 1
ATOM 762 O O . GLU A 1 97 ? 70.336 13.232 -26.747 1.00 30.33 96 GLU A O 1
ATOM 768 N N . ALA A 1 98 ? 70.586 12.151 -24.815 1.00 30.80 97 ALA A N 1
ATOM 769 C CA . ALA A 1 98 ? 71.353 11.057 -25.431 1.00 30.01 97 ALA A CA 1
ATOM 770 C C . ALA A 1 98 ? 71.157 9.752 -24.689 1.00 28.86 97 ALA A C 1
ATOM 771 O O . ALA A 1 98 ? 72.050 9.266 -24.003 1.00 27.98 97 ALA A O 1
ATOM 773 N N . PRO A 1 99 ? 69.969 9.168 -24.812 1.00 30.48 98 PRO A N 1
ATOM 774 C CA . PRO A 1 99 ? 69.701 7.976 -23.999 1.00 31.12 98 PRO A CA 1
ATOM 775 C C . PRO A 1 99 ? 70.598 6.810 -24.401 1.00 31.65 98 PRO A C 1
ATOM 776 O O . PRO A 1 99 ? 70.918 6.666 -25.555 1.00 35.54 98 PRO A O 1
ATOM 780 N N . SER A 1 100 ? 71.013 5.997 -23.448 1.00 30.15 99 SER A N 1
ATOM 781 C CA . SER A 1 100 ? 71.712 4.754 -23.762 1.00 27.89 99 SER A CA 1
ATOM 782 C C . SER A 1 100 ? 71.733 3.948 -22.499 1.00 28.43 99 SER A C 1
ATOM 783 O O . SER A 1 100 ? 71.486 4.493 -21.421 1.00 25.41 99 SER A O 1
ATOM 786 N N . SER A 1 101 ? 72.034 2.659 -22.632 1.00 28.31 100 SER A N 1
ATOM 787 C CA . SER A 1 101 ? 72.141 1.768 -21.490 1.00 29.77 100 SER A CA 1
ATOM 788 C C . SER A 1 101 ? 73.237 2.234 -20.541 1.00 27.87 100 SER A C 1
ATOM 789 O O . SER A 1 101 ? 73.137 2.115 -19.305 1.00 25.12 100 SER A O 1
ATOM 792 N N . GLU A 1 102 ? 74.288 2.783 -21.132 1.00 27.89 101 GLU A N 1
ATOM 793 C CA . GLU A 1 102 ? 75.409 3.253 -20.354 1.00 27.38 101 GLU A CA 1
ATOM 794 C C . GLU A 1 102 ? 75.052 4.507 -19.570 1.00 25.45 101 GLU A C 1
ATOM 795 O O . GLU A 1 102 ? 75.477 4.671 -18.407 1.00 25.55 101 GLU A O 1
ATOM 801 N N . ALA A 1 103 ? 74.311 5.414 -20.200 1.00 25.29 102 ALA A N 1
ATOM 802 C CA . ALA A 1 103 ? 73.875 6.615 -19.498 1.00 26.53 102 ALA A CA 1
ATOM 803 C C . ALA A 1 103 ? 72.918 6.234 -18.356 1.00 24.77 102 ALA A C 1
ATOM 804 O O . ALA A 1 103 ? 72.987 6.798 -17.253 1.00 23.76 102 ALA A O 1
ATOM 806 N N . ALA A 1 104 ? 72.040 5.262 -18.606 1.00 23.62 103 ALA A N 1
ATOM 807 C CA . ALA A 1 104 ? 71.106 4.797 -17.576 1.00 24.09 103 ALA A CA 1
ATOM 808 C C . ALA A 1 104 ? 71.819 4.174 -16.331 1.00 21.74 103 ALA A C 1
ATOM 809 O O . ALA A 1 104 ? 71.472 4.419 -15.171 1.00 22.19 103 ALA A O 1
ATOM 811 N N . CYS A 1 105 ? 72.797 3.337 -16.599 1.00 20.09 104 CYS A N 1
ATOM 812 C CA . CYS A 1 105 ? 73.638 2.763 -15.576 1.00 23.05 104 CYS A CA 1
ATOM 813 C C . CYS A 1 105 ? 74.228 3.827 -14.628 1.00 20.20 104 CYS A C 1
ATOM 814 O O . CYS A 1 105 ? 74.066 3.767 -13.389 1.00 23.99 104 CYS A O 1
ATOM 817 N N . LEU A 1 106 ? 74.883 4.811 -15.221 1.00 21.45 105 LEU A N 1
ATOM 818 C CA . LEU A 1 106 ? 75.548 5.882 -14.485 1.00 21.28 105 LEU A CA 1
ATOM 819 C C . LEU A 1 106 ? 74.532 6.707 -13.682 1.00 22.16 105 LEU A C 1
ATOM 820 O O . LEU A 1 106 ? 74.795 7.025 -12.528 1.00 24.30 105 LEU A O 1
ATOM 825 N N . LEU A 1 107 ? 73.373 7.027 -14.273 1.00 21.81 106 LEU A N 1
ATOM 826 C CA . LEU A 1 107 ? 72.342 7.802 -13.557 1.00 18.14 106 LEU A CA 1
ATOM 827 C C . LEU A 1 107 ? 71.686 6.956 -12.439 1.00 19.73 106 LEU A C 1
ATOM 828 O O . LEU A 1 107 ? 71.337 7.474 -11.385 1.00 20.07 106 LEU A O 1
ATOM 833 N N . GLY A 1 108 ? 71.565 5.648 -12.671 1.00 20.96 107 GLY A N 1
ATOM 834 C CA . GLY A 1 108 ? 71.070 4.701 -11.651 1.00 21.56 107 GLY A CA 1
ATOM 835 C C . GLY A 1 108 ? 71.968 4.694 -10.428 1.00 20.11 107 GLY A C 1
ATOM 836 O O . GLY A 1 108 ? 71.496 4.755 -9.273 1.00 19.33 107 GLY A O 1
ATOM 837 N N . PHE A 1 109 ? 73.261 4.639 -10.663 1.00 20.26 108 PHE A N 1
ATOM 838 C CA . PHE A 1 109 ? 74.224 4.722 -9.570 1.00 20.61 108 PHE A CA 1
ATOM 839 C C . PHE A 1 109 ? 74.175 6.064 -8.841 1.00 20.34 108 PHE A C 1
ATOM 840 O O . PHE A 1 109 ? 74.274 6.120 -7.625 1.00 21.23 108 PHE A O 1
ATOM 848 N N . ARG A 1 110 ? 74.001 7.143 -9.589 1.00 21.06 109 ARG A N 1
ATOM 849 C CA . ARG A 1 110 ? 73.883 8.465 -8.986 1.00 22.63 109 ARG A CA 1
ATOM 850 C C . ARG A 1 110 ? 72.663 8.543 -8.084 1.00 21.18 109 ARG A C 1
ATOM 851 O O . ARG A 1 110 ? 72.743 9.066 -6.951 1.00 22.41 109 ARG A O 1
ATOM 859 N N . LEU A 1 111 ? 71.527 8.010 -8.542 1.00 22.13 110 LEU A N 1
ATOM 860 C CA . LEU A 1 111 ? 70.355 7.914 -7.666 1.00 19.07 110 LEU A CA 1
A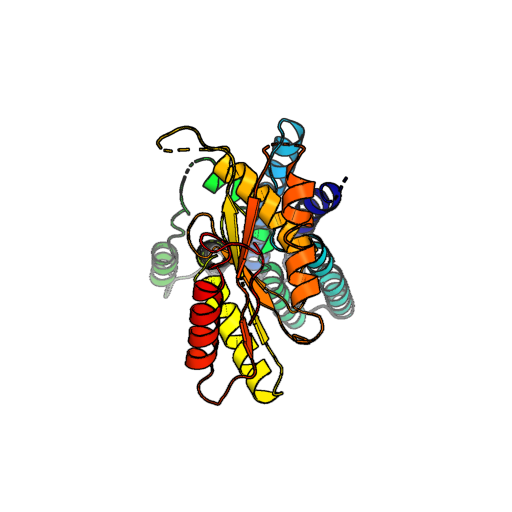TOM 861 C C . LEU A 1 111 ? 70.633 7.113 -6.391 1.00 22.12 110 LEU A C 1
ATOM 862 O O . LEU A 1 111 ? 70.177 7.490 -5.287 1.00 20.24 110 LEU A O 1
ATOM 867 N N . GLN A 1 112 ? 71.331 5.989 -6.555 1.00 19.82 111 GLN A N 1
ATOM 868 C CA . GLN A 1 112 ? 71.707 5.133 -5.428 1.00 20.34 111 GLN A CA 1
ATOM 869 C C . GLN A 1 112 ? 72.507 5.910 -4.371 1.00 17.58 111 GLN A C 1
ATOM 870 O O . GLN A 1 112 ? 72.332 5.711 -3.145 1.00 20.23 111 GLN A O 1
ATOM 876 N N . LEU A 1 113 ? 73.404 6.793 -4.828 1.00 20.53 112 LEU A N 1
ATOM 877 C CA . LEU A 1 113 ? 74.162 7.656 -3.913 1.00 20.45 112 LEU A CA 1
ATOM 878 C C . LEU A 1 113 ? 73.261 8.705 -3.319 1.00 19.02 112 LEU A C 1
ATOM 879 O O . LEU A 1 113 ? 73.208 8.863 -2.089 1.00 18.36 112 LEU A O 1
ATOM 884 N N . TYR A 1 114 ? 72.553 9.430 -4.183 1.00 21.11 113 TYR A N 1
ATOM 885 C CA . TYR A 1 114 ? 71.830 10.622 -3.729 1.00 22.27 113 TYR A CA 1
ATOM 886 C C . TYR A 1 114 ? 70.795 10.301 -2.645 1.00 20.73 113 TYR A C 1
ATOM 887 O O . TYR A 1 114 ? 70.718 11.003 -1.628 1.00 19.39 113 TYR A O 1
ATOM 896 N N . LEU A 1 115 ? 70.042 9.217 -2.846 1.00 18.31 114 LEU A N 1
ATOM 897 C CA . LEU A 1 115 ? 68.955 8.875 -1.956 1.00 18.86 114 LEU A CA 1
ATOM 898 C C . LEU A 1 115 ? 69.383 8.179 -0.672 1.00 22.45 114 LEU A C 1
ATOM 899 O O . LEU A 1 115 ? 68.515 7.766 0.117 1.00 20.51 114 LEU A O 1
ATOM 904 N N . LEU A 1 116 ? 70.703 8.095 -0.450 1.00 21.59 115 LEU A N 1
ATOM 905 C CA . LEU A 1 116 ? 71.242 7.786 0.877 1.00 20.06 115 LEU A CA 1
ATOM 906 C C . LEU A 1 116 ? 71.127 8.959 1.884 1.00 19.77 115 LEU A C 1
ATOM 907 O O . LEU A 1 116 ? 71.508 8.828 3.045 1.00 19.27 115 LEU A O 1
ATOM 912 N N . HIS A 1 117 ? 70.651 10.114 1.446 1.00 19.22 116 HIS A N 1
ATOM 913 C CA . HIS A 1 117 ? 70.536 11.264 2.342 1.00 19.93 116 HIS A CA 1
ATOM 914 C C . HIS A 1 117 ? 69.885 10.827 3.649 1.00 20.84 116 HIS A C 1
ATOM 915 O O . HIS A 1 117 ? 68.830 10.183 3.634 1.00 22.25 116 HIS A O 1
ATOM 922 N N . PRO A 1 118 ? 70.443 11.255 4.794 1.00 21.81 117 PRO A N 1
ATOM 923 C CA . PRO A 1 118 ? 69.898 10.892 6.096 1.00 18.81 117 PRO A CA 1
ATOM 924 C C . PRO A 1 118 ? 68.428 11.162 6.385 1.00 21.95 117 PRO A C 1
ATOM 925 O O . PRO A 1 118 ? 67.862 10.507 7.252 1.00 21.03 117 PRO A O 1
ATOM 929 N N . ALA A 1 119 ? 67.836 12.113 5.670 1.00 21.71 118 ALA A N 1
ATOM 930 C CA . ALA A 1 119 ? 66.462 12.528 5.890 1.00 21.89 118 ALA A CA 1
ATOM 931 C C . ALA A 1 119 ? 65.501 11.379 5.711 1.00 19.86 118 ALA A C 1
ATOM 932 O O . ALA A 1 119 ? 64.561 11.250 6.467 1.00 19.73 118 ALA A O 1
ATOM 934 N N . PHE A 1 120 ? 65.748 10.563 4.696 1.00 21.76 119 PHE A N 1
ATOM 935 C CA . PHE A 1 120 ? 64.874 9.433 4.364 1.00 22.81 119 PHE A CA 1
ATOM 936 C C . PHE A 1 120 ? 64.648 8.498 5.542 1.00 23.26 119 PHE A C 1
ATOM 937 O O . PHE A 1 120 ? 63.481 8.222 5.919 1.00 22.71 119 PHE A O 1
ATOM 945 N N . ALA A 1 121 ? 65.738 8.013 6.118 1.00 22.15 120 ALA A N 1
ATOM 946 C CA . ALA A 1 121 ? 65.628 7.098 7.260 1.00 22.85 120 ALA A CA 1
ATOM 947 C C . ALA A 1 121 ? 65.166 7.853 8.514 1.00 22.40 120 ALA A C 1
ATOM 948 O O . ALA A 1 121 ? 64.466 7.288 9.342 1.00 25.41 120 ALA A O 1
ATOM 950 N N . SER A 1 122 ? 65.540 9.117 8.674 1.00 21.59 121 SER A N 1
ATOM 951 C CA A SER A 1 122 ? 65.116 9.879 9.844 0.50 22.68 121 SER A CA 1
ATOM 952 C CA B SER A 1 122 ? 65.112 9.868 9.864 0.50 22.50 121 SER A CA 1
ATOM 953 C C . SER A 1 122 ? 63.590 9.924 9.926 1.00 25.14 121 SER A C 1
ATOM 954 O O . SER A 1 122 ? 63.004 9.852 11.022 1.00 22.91 121 SER A O 1
ATOM 959 N N . LEU A 1 123 ? 62.944 10.034 8.761 1.00 26.71 122 LEU A N 1
ATOM 960 C CA . LEU A 1 123 ? 61.492 9.897 8.677 1.00 28.06 122 LEU A CA 1
ATOM 961 C C . LEU A 1 123 ? 60.970 8.431 8.793 1.00 32.82 122 LEU A C 1
ATOM 962 O O . LEU A 1 123 ? 59.933 8.209 9.410 1.00 34.80 122 LEU A O 1
ATOM 967 N N . CYS A 1 124 ? 61.620 7.450 8.152 1.00 35.44 123 CYS A N 1
ATOM 968 C CA . CYS A 1 124 ? 61.130 6.046 8.166 1.00 35.32 123 CYS A CA 1
ATOM 969 C C . CYS A 1 124 ? 61.073 5.496 9.582 1.00 38.94 123 CYS A C 1
ATOM 970 O O . CYS A 1 124 ? 60.267 4.617 9.896 1.00 38.07 123 CYS A O 1
ATOM 973 N N . ARG A 1 125 ? 61.967 5.970 10.448 1.00 40.34 124 ARG A N 1
ATOM 974 C CA . ARG A 1 125 ? 62.058 5.407 11.785 1.00 40.35 124 ARG A CA 1
ATOM 975 C C . ARG A 1 125 ? 61.014 5.949 12.738 1.00 40.08 124 ARG A C 1
ATOM 976 O O . ARG A 1 125 ? 60.885 5.482 13.876 1.00 36.00 124 ARG A O 1
ATOM 984 N N . LEU A 1 126 ? 60.269 6.948 12.300 1.00 42.70 125 LEU A N 1
ATOM 985 C CA . LEU A 1 126 ? 59.273 7.564 13.168 1.00 44.47 125 LEU A CA 1
ATOM 986 C C . LEU A 1 126 ? 58.229 6.527 13.689 1.00 50.32 125 LEU A C 1
ATOM 987 O O . LEU A 1 126 ? 57.987 6.414 14.908 1.00 50.27 125 LEU A O 1
ATOM 992 N N . THR A 1 127 ? 57.656 5.741 12.784 1.00 54.96 126 THR A N 1
ATOM 993 C CA . THR A 1 127 ? 56.670 4.736 13.184 1.00 60.07 126 THR A CA 1
ATOM 994 C C . THR A 1 127 ? 57.299 3.485 13.827 1.00 63.30 126 THR A C 1
ATOM 995 O O . THR A 1 127 ? 56.717 2.917 14.753 1.00 63.22 126 THR A O 1
ATOM 999 N N . ARG A 1 128 ? 58.466 3.060 13.342 1.00 67.10 127 ARG A N 1
ATOM 1000 C CA . ARG A 1 128 ? 59.189 1.917 13.935 1.00 70.28 127 ARG A CA 1
ATOM 1001 C C . ARG A 1 128 ? 59.577 2.222 15.387 1.00 72.13 127 ARG A C 1
ATOM 1002 O O . ARG A 1 128 ? 59.433 1.373 16.280 1.00 71.76 127 ARG A O 1
ATOM 1010 N N . ASP A 1 129 ? 60.076 3.440 15.600 1.00 74.22 128 ASP A N 1
ATOM 1011 C CA . ASP A 1 129 ? 60.320 3.977 16.938 1.00 75.88 128 ASP A CA 1
ATOM 1012 C C . ASP A 1 129 ? 59.038 3.953 17.780 1.00 77.13 128 ASP A C 1
ATOM 1013 O O . ASP A 1 129 ? 59.087 3.596 18.963 1.00 77.51 128 ASP A O 1
ATOM 1015 N N . ALA A 1 130 ? 57.908 4.327 17.161 1.00 77.82 129 ALA A N 1
ATOM 1016 C CA . ALA A 1 130 ? 56.580 4.340 17.814 1.00 77.89 129 ALA A CA 1
ATOM 1017 C C . ALA A 1 130 ? 56.200 3.003 18.465 1.00 78.25 129 ALA A C 1
ATOM 1018 O O . ALA A 1 130 ? 55.773 2.975 19.622 1.00 79.37 129 ALA A O 1
ATOM 1020 N N . SER A 1 131 ? 56.354 1.906 17.726 1.00 78.10 130 SER A N 1
ATOM 1021 C CA . SER A 1 131 ? 56.108 0.567 18.266 1.00 77.66 130 SER A CA 1
ATOM 1022 C C . SER A 1 131 ? 56.842 -0.502 17.464 1.00 77.67 130 SER A C 1
ATOM 1023 O O . SER A 1 131 ? 57.060 -0.356 16.257 1.00 77.07 130 SER A O 1
ATOM 1025 N N . GLU A 1 133 ? 58.780 -3.136 16.217 1.00 67.64 132 GLU A N 1
ATOM 1026 C CA . GLU A 1 133 ? 59.709 -2.398 17.079 1.00 66.39 132 GLU A CA 1
ATOM 1027 C C . GLU A 1 133 ? 61.107 -2.237 16.439 1.00 64.79 132 GLU A C 1
ATOM 1028 O O . GLU A 1 133 ? 61.622 -1.113 16.389 1.00 67.53 132 GLU A O 1
ATOM 1030 N N . ASP A 1 134 ? 61.736 -3.306 15.935 1.00 60.47 133 ASP A N 1
ATOM 1031 C CA . ASP A 1 134 ? 63.003 -3.089 15.197 1.00 55.59 133 ASP A CA 1
ATOM 1032 C C . ASP A 1 134 ? 62.995 -3.419 13.688 1.00 49.47 133 ASP A C 1
ATOM 1033 O O . ASP A 1 134 ? 61.964 -3.756 13.100 1.00 49.42 133 ASP A O 1
ATOM 1038 N N . LEU A 1 135 ? 64.167 -3.280 13.073 1.00 44.03 134 LEU A N 1
ATOM 1039 C CA . LEU A 1 135 ? 64.330 -3.468 11.644 1.00 40.89 134 LEU A CA 1
ATOM 1040 C C . LEU A 1 135 ? 64.048 -4.913 11.260 1.00 38.35 134 LEU A C 1
ATOM 1041 O O . LEU A 1 135 ? 64.443 -5.835 11.971 1.00 33.53 134 LEU A O 1
ATOM 1046 N N . PRO A 1 136 ? 63.379 -5.114 10.114 1.00 38.30 135 PRO A N 1
ATOM 1047 C CA . PRO A 1 136 ? 63.109 -6.468 9.674 1.00 36.09 135 PRO A CA 1
ATOM 1048 C C . PRO A 1 136 ? 64.357 -7.123 9.093 1.00 32.27 135 PRO A C 1
ATOM 1049 O O . PRO A 1 136 ? 65.224 -6.446 8.528 1.00 29.05 135 PRO A O 1
ATOM 1053 N N . ASP A 1 137 ? 64.424 -8.437 9.235 1.00 30.53 136 ASP A N 1
ATOM 1054 C CA . ASP A 1 137 ? 65.460 -9.232 8.608 1.00 29.79 136 ASP A CA 1
ATOM 1055 C C . ASP A 1 137 ? 65.237 -9.195 7.084 1.00 32.47 136 ASP A C 1
ATOM 1056 O O . ASP A 1 137 ? 64.171 -9.566 6.603 1.00 35.18 136 ASP A O 1
ATOM 1061 N N . ILE A 1 138 ? 66.235 -8.727 6.341 1.00 30.44 137 ILE A N 1
ATOM 1062 C CA . ILE A 1 138 ? 66.174 -8.707 4.866 1.00 31.16 137 ILE A CA 1
ATOM 1063 C C . ILE A 1 138 ? 66.508 -10.066 4.230 1.00 31.80 137 ILE A C 1
ATOM 1064 O O . ILE A 1 138 ? 66.060 -10.376 3.118 1.00 31.02 137 ILE A O 1
ATOM 1069 N N . GLY A 1 139 ? 67.282 -10.880 4.937 1.00 30.90 138 GLY A N 1
ATOM 1070 C CA . GLY A 1 139 ? 67.630 -12.198 4.447 1.00 29.84 138 GLY A CA 1
ATOM 1071 C C . GLY A 1 139 ? 68.634 -12.225 3.297 1.00 26.67 138 GLY A C 1
ATOM 1072 O O . GLY A 1 139 ? 68.445 -13.011 2.354 1.00 29.05 138 GLY A O 1
ATOM 1073 N N . TYR A 1 140 ? 69.716 -11.439 3.394 1.00 24.50 139 TYR A N 1
ATOM 1074 C CA . TYR A 1 140 ? 70.864 -11.551 2.464 1.00 23.22 139 TYR A CA 1
ATOM 1075 C C . TYR A 1 140 ? 71.143 -13.029 2.147 1.00 22.35 139 TYR A C 1
ATOM 1076 O O . TYR A 1 140 ? 71.303 -13.415 0.981 1.00 21.48 139 TYR A O 1
ATOM 1085 N N . GLY A 1 141 ? 71.181 -13.852 3.187 1.00 22.03 140 GLY A N 1
ATOM 1086 C CA . GLY A 1 141 ? 71.479 -15.277 3.081 1.00 22.78 140 GLY A CA 1
ATOM 1087 C C . GLY A 1 141 ? 70.465 -16.047 2.238 1.00 25.61 140 GLY A C 1
ATOM 1088 O O . GLY A 1 141 ? 70.825 -16.938 1.483 1.00 24.66 140 GLY A O 1
ATOM 1089 N N . ARG A 1 142 ? 69.198 -15.683 2.342 1.00 28.25 141 ARG A N 1
ATOM 1090 C CA . ARG A 1 142 ? 68.136 -16.378 1.584 1.00 26.60 141 ARG A CA 1
ATOM 1091 C C . ARG A 1 142 ? 68.193 -15.985 0.116 1.00 23.75 141 ARG A C 1
ATOM 1092 O O . ARG A 1 142 ? 68.048 -16.840 -0.782 1.00 22.38 141 ARG A O 1
ATOM 1100 N N . TYR A 1 143 ? 68.403 -14.701 -0.145 1.00 23.95 142 TYR A N 1
ATOM 1101 C CA . TYR A 1 143 ? 68.693 -14.249 -1.520 1.00 23.18 142 TYR A CA 1
ATOM 1102 C C . TYR A 1 143 ? 69.899 -14.967 -2.090 1.00 22.96 142 TYR A C 1
ATOM 1103 O O . TYR A 1 143 ? 69.847 -15.523 -3.196 1.00 20.03 142 TYR A O 1
ATOM 1112 N N . LEU A 1 144 ? 70.994 -14.996 -1.322 1.00 22.91 143 LEU A N 1
ATOM 1113 C CA . LEU A 1 144 ? 72.221 -15.687 -1.797 1.00 23.41 143 LEU A CA 1
ATOM 1114 C C . LEU A 1 144 ? 71.943 -17.146 -2.180 1.00 22.00 143 LEU A C 1
ATOM 1115 O O . LEU A 1 144 ? 72.352 -17.609 -3.240 1.00 21.52 143 LEU A O 1
ATOM 1120 N N . ARG A 1 145 ? 71.241 -17.872 -1.318 1.00 23.35 144 ARG A N 1
ATOM 1121 C CA . ARG A 1 145 ? 70.945 -19.293 -1.569 1.00 22.04 144 ARG A CA 1
ATOM 1122 C C . ARG A 1 145 ? 70.190 -19.481 -2.874 1.00 21.65 144 ARG A C 1
ATOM 1123 O O . ARG A 1 145 ? 70.466 -20.425 -3.636 1.00 24.09 144 ARG A O 1
ATOM 1131 N N . ARG A 1 146 ? 69.262 -18.585 -3.167 1.00 22.06 145 ARG A N 1
ATOM 1132 C CA . ARG A 1 146 ? 68.588 -18.641 -4.470 1.00 23.51 145 ARG A CA 1
ATOM 1133 C C . ARG A 1 146 ? 69.547 -18.419 -5.650 1.00 21.21 145 ARG A C 1
ATOM 1134 O O . ARG A 1 146 ? 69.454 -19.116 -6.671 1.00 18.59 145 ARG A O 1
ATOM 1142 N N . PHE A 1 147 ? 70.459 -17.459 -5.525 1.00 21.74 146 PHE A N 1
ATOM 1143 C CA . PHE A 1 147 ? 71.439 -17.257 -6.587 1.00 20.51 146 PHE A CA 1
ATOM 1144 C C . PHE A 1 147 ? 72.358 -18.473 -6.707 1.00 19.28 146 PHE A C 1
ATOM 1145 O O . PHE A 1 147 ? 72.606 -18.956 -7.785 1.00 20.32 146 PHE A O 1
ATOM 1153 N N . ILE A 1 148 ? 72.809 -19.011 -5.587 1.00 21.71 147 ILE A N 1
ATOM 1154 C CA . ILE A 1 148 ? 73.671 -20.188 -5.622 1.00 20.82 147 ILE A CA 1
ATOM 1155 C C . ILE A 1 148 ? 72.954 -21.374 -6.269 1.00 22.02 147 ILE A C 1
ATOM 1156 O O . ILE A 1 148 ? 73.532 -22.091 -7.087 1.00 21.65 147 ILE A O 1
ATOM 1161 N N . ASP A 1 149 ? 71.688 -21.584 -5.915 1.00 23.95 148 ASP A N 1
ATOM 1162 C CA . ASP A 1 149 ? 70.934 -22.718 -6.477 1.00 23.64 148 ASP A CA 1
ATOM 1163 C C . ASP A 1 149 ? 70.647 -22.532 -7.965 1.00 24.35 148 ASP A C 1
ATOM 1164 O O . ASP A 1 149 ? 70.346 -23.495 -8.646 1.00 26.37 148 ASP A O 1
ATOM 1169 N N . GLY A 1 150 ? 70.695 -21.297 -8.450 1.00 21.35 149 GLY A N 1
ATOM 1170 C CA . GLY A 1 150 ? 70.558 -21.023 -9.875 1.00 23.16 149 GLY A CA 1
ATOM 1171 C C . GLY A 1 150 ? 71.815 -21.205 -10.730 1.00 24.74 149 GLY A C 1
ATOM 1172 O O . GLY A 1 150 ? 71.734 -21.082 -11.940 1.00 24.99 149 GLY A O 1
ATOM 1173 N N . ILE A 1 151 ? 72.972 -21.492 -10.122 1.00 23.57 150 ILE A N 1
ATOM 1174 C CA . ILE A 1 151 ? 74.211 -21.635 -10.889 1.00 23.27 150 ILE A CA 1
ATOM 1175 C C . ILE A 1 151 ? 74.019 -22.817 -11.826 1.00 25.13 150 ILE A C 1
ATOM 1176 O O . ILE A 1 151 ? 73.624 -23.901 -11.384 1.00 21.86 150 ILE A O 1
ATOM 1181 N N . GLY A 1 152 ? 74.268 -22.601 -13.114 1.00 25.61 151 GLY A N 1
ATOM 1182 C CA . GLY A 1 152 ? 74.060 -23.633 -14.129 1.00 25.80 151 GLY A CA 1
ATOM 1183 C C . GLY A 1 152 ? 72.627 -23.784 -14.638 1.00 24.33 151 GLY A C 1
ATOM 1184 O O . GLY A 1 152 ? 72.384 -24.627 -15.461 1.00 23.35 151 GLY A O 1
ATOM 1185 N N . SER A 1 153 ? 71.693 -22.945 -14.196 1.00 25.45 152 SER A N 1
ATOM 1186 C CA . SER A 1 153 ? 70.277 -23.058 -14.608 1.00 26.44 152 SER A CA 1
ATOM 1187 C C . SER A 1 153 ? 70.077 -22.624 -16.062 1.00 28.04 152 SER A C 1
ATOM 1188 O O . SER A 1 153 ? 71.003 -22.116 -16.705 1.00 27.90 152 SER A O 1
ATOM 1191 N N . CYS A 1 154 ? 68.881 -22.842 -16.591 1.00 27.01 153 CYS A N 1
ATOM 1192 C CA . CYS A 1 154 ? 68.517 -22.240 -17.872 1.00 29.86 153 CYS A CA 1
ATOM 1193 C C . CYS A 1 154 ? 67.125 -21.681 -17.801 1.00 30.14 153 CYS A C 1
ATOM 1194 O O . CYS A 1 154 ? 66.266 -22.175 -17.038 1.00 33.04 153 CYS A O 1
ATOM 1197 N N . GLY A 1 155 ? 66.908 -20.626 -18.577 1.00 28.25 154 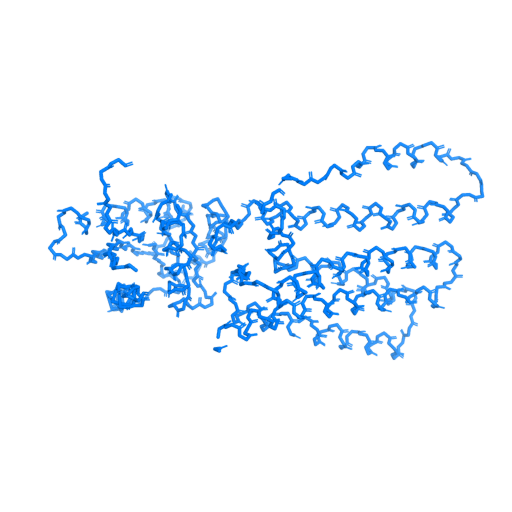GLY A N 1
ATOM 1198 C CA . GLY A 1 155 ? 65.621 -19.966 -18.657 1.00 28.07 154 GLY A CA 1
ATOM 1199 C C . GLY A 1 155 ? 65.306 -19.028 -17.509 1.00 26.81 154 GLY A C 1
ATOM 1200 O O . GLY A 1 155 ? 64.211 -18.460 -17.483 1.00 29.13 154 GLY A O 1
ATOM 1201 N N . LEU A 1 156 ? 66.227 -18.850 -16.566 1.00 26.32 155 LEU A N 1
ATOM 1202 C CA . LEU A 1 156 ? 65.920 -18.076 -15.350 1.00 27.33 155 LEU A CA 1
ATOM 1203 C C . LEU A 1 156 ? 66.666 -16.742 -15.255 1.00 28.10 155 LEU A C 1
ATOM 1204 O O . LEU A 1 156 ? 66.732 -16.173 -14.178 1.00 26.82 155 LEU A O 1
ATOM 1209 N N . ALA A 1 157 ? 67.185 -16.233 -16.379 1.00 28.05 156 ALA A N 1
ATOM 1210 C CA . ALA A 1 157 ? 67.934 -14.975 -16.391 1.00 26.50 156 ALA A CA 1
ATOM 1211 C C . ALA A 1 157 ? 67.063 -13.839 -15.876 1.00 24.15 156 ALA A C 1
ATOM 1212 O O . ALA A 1 157 ? 67.497 -13.058 -15.052 1.00 24.27 156 ALA A O 1
ATOM 1214 N N . THR A 1 158 ? 65.820 -13.786 -16.339 1.00 25.31 157 THR A N 1
ATOM 1215 C CA . THR A 1 158 ? 64.891 -12.730 -15.946 1.00 26.52 157 THR A CA 1
ATOM 1216 C C . THR A 1 158 ? 64.426 -12.861 -14.471 1.00 25.60 157 THR A C 1
ATOM 1217 O O . THR A 1 158 ? 64.405 -11.891 -13.756 1.00 27.21 157 THR A O 1
ATOM 1221 N N . ALA A 1 159 ? 64.081 -14.062 -14.018 1.00 25.73 158 ALA A N 1
ATOM 1222 C CA . ALA A 1 159 ? 63.735 -14.281 -12.606 1.00 22.31 158 ALA A CA 1
ATOM 1223 C C . ALA A 1 159 ? 64.913 -13.855 -11.712 1.00 23.72 158 ALA A C 1
ATOM 1224 O O . ALA A 1 159 ? 64.699 -13.264 -10.645 1.00 23.80 158 ALA A O 1
ATOM 1226 N N . GLU A 1 160 ? 66.153 -14.105 -12.144 1.00 22.34 159 GLU A N 1
ATOM 1227 C CA . GLU A 1 160 ? 67.303 -13.666 -11.361 1.00 23.57 159 GLU A CA 1
ATOM 1228 C C . GLU A 1 160 ? 67.477 -12.173 -11.292 1.00 21.85 159 GLU A C 1
ATOM 1229 O O . GLU A 1 160 ? 67.867 -11.679 -10.241 1.00 23.41 159 GLU A O 1
ATOM 1235 N N . THR A 1 161 ? 67.252 -11.453 -12.391 1.00 24.09 160 THR A N 1
ATOM 1236 C CA . THR A 1 161 ? 67.432 -9.995 -12.362 1.00 26.33 160 THR A CA 1
ATOM 1237 C C . THR A 1 161 ? 66.299 -9.362 -11.572 1.00 24.69 160 THR A C 1
ATOM 1238 O O . THR A 1 161 ? 66.526 -8.378 -10.883 1.00 25.70 160 THR A O 1
ATOM 1242 N N . GLU A 1 162 ? 65.108 -9.962 -11.597 1.00 24.64 161 GLU A N 1
ATOM 1243 C CA . GLU A 1 162 ? 64.050 -9.509 -10.680 1.00 26.14 161 GLU A CA 1
ATOM 1244 C C . GLU A 1 162 ? 64.428 -9.726 -9.224 1.00 24.00 161 GLU A C 1
ATOM 1245 O O . GLU A 1 162 ? 64.269 -8.837 -8.406 1.00 24.05 161 GLU A O 1
ATOM 1251 N N . LEU A 1 163 ? 64.945 -10.902 -8.893 1.00 21.48 162 LEU A N 1
ATOM 1252 C CA . LEU A 1 163 ? 65.449 -11.109 -7.551 1.00 22.01 162 LEU A CA 1
ATOM 1253 C C . LEU A 1 163 ? 66.572 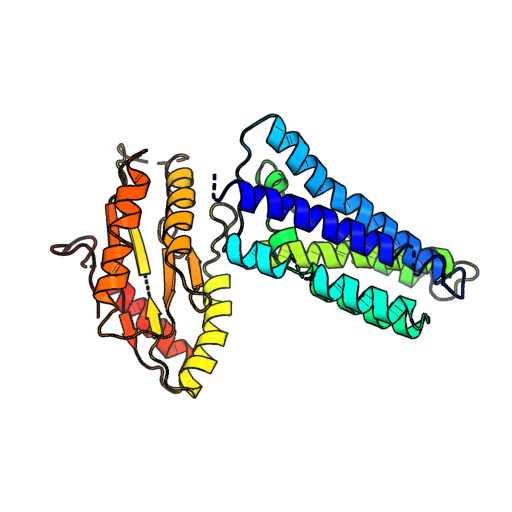-10.116 -7.194 1.00 22.66 162 LEU A C 1
ATOM 1254 O O . LEU A 1 163 ? 66.626 -9.624 -6.049 1.00 19.22 162 LEU A O 1
ATOM 1259 N N . LEU A 1 164 ? 67.491 -9.854 -8.131 1.00 23.98 163 LEU A N 1
ATOM 1260 C CA . LEU A 1 164 ? 68.612 -8.915 -7.858 1.00 23.14 163 LEU A CA 1
ATOM 1261 C C . LEU A 1 164 ? 68.111 -7.502 -7.519 1.00 24.04 163 LEU A C 1
ATOM 1262 O O . LEU A 1 164 ? 68.585 -6.835 -6.551 1.00 22.66 163 LEU A O 1
ATOM 1267 N N . GLY A 1 165 ? 67.164 -7.031 -8.317 1.00 25.39 164 GLY A N 1
ATOM 1268 C CA . GLY A 1 165 ? 66.538 -5.715 -8.088 1.00 24.64 164 GLY A CA 1
ATOM 1269 C C . GLY A 1 165 ? 65.889 -5.608 -6.721 1.00 24.97 164 GLY A C 1
ATOM 1270 O O . GLY A 1 165 ? 66.046 -4.617 -6.009 1.00 24.03 164 GLY A O 1
ATOM 1271 N N . GLU A 1 166 ? 65.180 -6.649 -6.330 1.00 19.33 165 GLU A N 1
ATOM 1272 C CA . GLU A 1 166 ? 64.544 -6.646 -5.027 1.00 22.58 165 GLU A CA 1
ATOM 1273 C C . GLU A 1 166 ? 65.569 -6.698 -3.883 1.00 22.22 165 GLU A C 1
ATOM 1274 O O . GLU A 1 166 ? 65.515 -5.857 -2.955 1.00 22.17 165 GLU A O 1
ATOM 1280 N N . ALA A 1 167 ? 66.479 -7.685 -3.931 1.00 21.38 166 ALA A N 1
ATOM 1281 C CA . ALA A 1 167 ? 67.540 -7.790 -2.904 1.00 20.73 166 ALA A CA 1
ATOM 1282 C C . ALA A 1 167 ? 68.296 -6.450 -2.752 1.00 22.11 166 ALA A C 1
ATOM 1283 O O . ALA A 1 167 ? 68.569 -5.982 -1.651 1.00 21.87 166 ALA A O 1
ATOM 1285 N N . LEU A 1 168 ? 68.662 -5.845 -3.860 1.00 21.79 167 LEU A N 1
ATOM 1286 C CA . LEU A 1 168 ? 69.451 -4.637 -3.800 1.00 28.03 167 LEU A CA 1
ATOM 1287 C C . LEU A 1 168 ? 68.663 -3.466 -3.196 1.00 26.14 167 LEU A C 1
ATOM 1288 O O . LEU A 1 168 ? 69.214 -2.721 -2.389 1.00 26.96 167 LEU A O 1
ATOM 1293 N N . PHE A 1 169 ? 67.388 -3.298 -3.562 1.00 23.37 168 PHE A N 1
ATOM 1294 C CA . PHE A 1 169 ? 66.655 -2.179 -2.992 1.00 21.86 168 PHE A CA 1
ATOM 1295 C C . PHE A 1 169 ? 66.567 -2.357 -1.490 1.00 22.52 168 PHE A C 1
ATOM 1296 O O . PHE A 1 169 ? 66.838 -1.425 -0.762 1.00 23.76 168 PHE A O 1
ATOM 1304 N N . ARG A 1 170 ? 66.210 -3.566 -1.048 1.00 21.75 169 ARG A N 1
ATOM 1305 C CA . ARG A 1 170 ? 65.974 -3.801 0.345 1.00 22.04 169 ARG A CA 1
ATOM 1306 C C . ARG A 1 170 ? 67.240 -3.747 1.176 1.00 21.31 169 ARG A C 1
ATOM 1307 O O . ARG A 1 170 ? 67.192 -3.250 2.298 1.00 21.81 169 ARG A O 1
ATOM 1315 N N . LEU A 1 171 ? 68.371 -4.239 0.653 1.00 21.46 170 LEU A N 1
ATOM 1316 C CA . LEU A 1 171 ? 69.619 -4.162 1.429 1.00 21.28 170 LEU A CA 1
ATOM 1317 C C . LEU A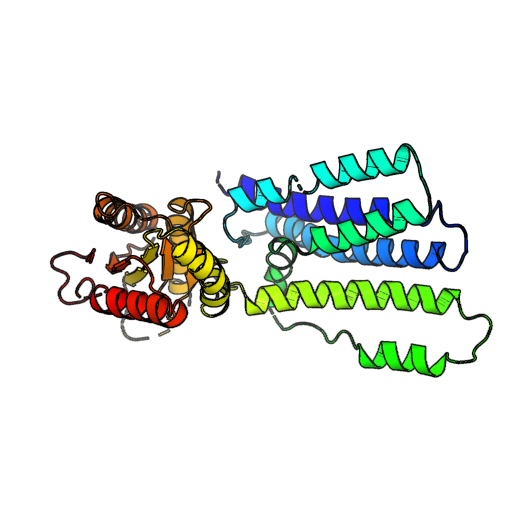 1 171 ? 70.180 -2.725 1.464 1.00 20.90 170 LEU A C 1
ATOM 1318 O O . LEU A 1 171 ? 70.752 -2.314 2.454 1.00 19.81 170 LEU A O 1
ATOM 1323 N N . TRP A 1 172 ? 70.033 -1.997 0.358 1.00 20.26 171 TRP A N 1
ATOM 1324 C CA . TRP A 1 172 ? 70.348 -0.584 0.295 1.00 20.81 171 TRP A CA 1
ATOM 1325 C C . TRP A 1 172 ? 69.485 0.193 1.279 1.00 20.24 171 TRP A C 1
ATOM 1326 O O . TRP A 1 172 ? 69.984 1.039 2.005 1.00 20.89 171 TRP A O 1
ATOM 1337 N N . ASN A 1 173 ? 68.196 -0.092 1.318 1.00 21.09 172 ASN A N 1
ATOM 1338 C CA . ASN A 1 173 ? 67.328 0.569 2.290 1.00 23.51 172 ASN A CA 1
ATOM 1339 C C . ASN A 1 173 ? 67.708 0.250 3.729 1.00 25.13 172 ASN A C 1
ATOM 1340 O O . ASN A 1 173 ? 67.696 1.146 4.612 1.00 22.11 172 ASN A O 1
ATOM 1345 N N . GLU A 1 174 ? 68.061 -1.001 3.978 1.00 25.67 173 GLU A N 1
ATOM 1346 C CA . GLU A 1 174 ? 68.587 -1.397 5.303 1.00 24.78 173 GLU A CA 1
ATOM 1347 C C . GLU A 1 174 ? 69.835 -0.590 5.688 1.00 22.64 173 GLU A C 1
ATOM 1348 O O . GLU A 1 174 ? 69.979 -0.151 6.837 1.00 22.01 173 GLU A O 1
ATOM 1354 N N . ALA A 1 175 ? 70.721 -0.385 4.729 1.00 22.72 174 ALA A N 1
ATOM 1355 C CA . ALA A 1 175 ? 71.902 0.423 4.943 1.00 21.86 174 ALA A CA 1
ATOM 1356 C C . ALA A 1 175 ? 71.517 1.831 5.407 1.00 23.70 174 ALA A C 1
ATOM 1357 O O . ALA A 1 175 ? 72.146 2.377 6.328 1.00 24.85 174 ALA A O 1
ATOM 1359 N N . ARG A 1 176 ? 70.509 2.436 4.774 1.00 22.91 175 ARG A N 1
ATOM 1360 C CA . ARG A 1 176 ? 70.023 3.772 5.238 1.00 21.28 175 ARG A CA 1
ATOM 1361 C C . ARG A 1 176 ? 69.569 3.734 6.683 1.00 18.92 175 ARG A C 1
ATOM 1362 O O . ARG A 1 176 ? 69.847 4.656 7.485 1.00 20.89 175 ARG A O 1
ATOM 1370 N N . GLN A 1 177 ? 68.797 2.702 7.013 1.00 19.35 176 GLN A N 1
ATOM 1371 C CA . GLN A 1 177 ? 68.218 2.577 8.353 1.00 20.77 176 GLN A CA 1
ATOM 1372 C C . GLN A 1 177 ? 69.299 2.288 9.392 1.00 21.27 176 GLN A C 1
ATOM 1373 O O . GLN A 1 177 ? 69.254 2.813 10.513 1.00 20.67 176 GLN A O 1
ATOM 1379 N N . LEU A 1 178 ? 70.292 1.482 9.024 1.00 21.88 177 LEU A N 1
ATOM 1380 C CA . LEU A 1 178 ? 71.399 1.193 9.943 1.00 24.33 177 LEU A CA 1
ATOM 1381 C C . LEU A 1 178 ? 72.295 2.430 10.209 1.00 22.01 177 LEU A C 1
ATOM 1382 O O . LEU A 1 178 ? 72.746 2.663 11.352 1.00 23.52 177 LEU A O 1
ATOM 1387 N N . ALA A 1 179 ? 72.565 3.183 9.159 1.00 19.61 178 ALA A N 1
ATOM 1388 C CA . ALA A 1 179 ? 73.324 4.438 9.280 1.00 22.34 178 ALA A CA 1
ATOM 1389 C C . ALA A 1 179 ? 72.627 5.404 10.203 1.00 22.13 178 ALA A C 1
ATOM 1390 O O . ALA A 1 179 ? 73.273 6.039 11.068 1.00 21.27 178 ALA A O 1
ATOM 1392 N N . ALA A 1 180 ? 71.296 5.486 10.070 1.00 21.14 179 ALA A N 1
ATOM 1393 C CA . ALA A 1 180 ? 70.521 6.398 10.904 1.00 22.52 179 ALA A CA 1
ATOM 1394 C C . ALA A 1 180 ? 70.586 5.964 12.369 1.00 22.69 179 ALA A C 1
ATOM 1395 O O . ALA A 1 180 ? 70.789 6.797 13.261 1.00 22.04 179 ALA A O 1
ATOM 1397 N N . GLN A 1 181 ? 70.410 4.667 12.616 1.00 21.71 180 GLN A N 1
ATOM 1398 C CA . GLN A 1 181 ? 70.452 4.140 13.979 1.00 25.79 180 GLN A CA 1
ATOM 1399 C C . GLN A 1 181 ? 71.817 4.356 14.609 1.00 22.50 180 GLN A C 1
ATOM 1400 O O . GLN A 1 181 ? 71.923 4.736 15.780 1.00 23.95 180 GLN A O 1
ATOM 1406 N N . SER A 1 182 ? 72.868 4.184 13.826 1.00 24.12 181 SER A N 1
ATOM 1407 C CA . SER A 1 182 ? 74.199 4.447 14.335 1.00 24.04 181 SER A CA 1
ATOM 1408 C C . SER A 1 182 ? 74.535 5.959 14.531 1.00 23.66 181 SER A C 1
ATOM 1409 O O . SER A 1 182 ? 75.205 6.317 15.495 1.00 21.77 181 SER A O 1
ATOM 1412 N N . HIS A 1 183 ? 74.075 6.852 13.655 1.00 20.47 182 HIS A N 1
ATOM 1413 C CA . HIS A 1 183 ? 74.587 8.221 13.655 1.00 20.09 182 HIS A CA 1
ATOM 1414 C C . HIS A 1 183 ? 73.718 9.273 14.306 1.00 20.28 182 HIS A C 1
ATOM 1415 O O . HIS A 1 183 ? 74.241 10.332 14.692 1.00 19.54 182 HIS A O 1
ATOM 1422 N N . PHE A 1 184 ? 72.407 9.032 14.352 1.00 21.92 183 PHE A N 1
ATOM 1423 C CA . PHE A 1 184 ? 71.431 10.044 14.801 1.00 20.63 183 PHE A CA 1
ATOM 1424 C C . PHE A 1 184 ? 70.548 9.578 15.944 1.00 22.69 183 PHE A C 1
ATOM 1425 O O . PHE A 1 184 ? 70.075 8.443 15.984 1.00 22.83 183 PHE A O 1
ATOM 1433 N N . ASP A 1 185 ? 70.342 10.493 16.884 1.00 22.67 184 ASP A N 1
ATOM 1434 C CA . ASP A 1 185 ? 69.456 10.292 18.022 1.00 22.71 184 ASP A CA 1
ATOM 1435 C C . ASP A 1 185 ? 67.960 10.236 17.597 1.00 22.54 184 ASP A C 1
ATOM 1436 O O . ASP A 1 185 ? 67.460 11.141 16.935 1.00 21.52 184 ASP A O 1
ATOM 1441 N N . ALA A 1 186 ? 67.260 9.172 17.978 1.00 20.06 185 ALA A N 1
ATOM 1442 C CA . ALA A 1 186 ? 65.793 9.014 17.676 1.00 22.72 185 ALA A CA 1
ATOM 1443 C C . ALA A 1 186 ? 64.927 10.123 18.246 1.00 21.66 185 ALA A C 1
ATOM 1444 O O . ALA A 1 186 ? 64.079 10.699 17.553 1.00 22.58 185 ALA A O 1
ATOM 1446 N N . LEU A 1 187 ? 65.107 10.398 19.532 1.00 20.97 186 LEU A N 1
ATOM 1447 C CA . LEU A 1 187 ? 64.267 11.360 20.218 1.00 22.71 186 LEU A CA 1
ATOM 1448 C C . LEU A 1 187 ? 64.420 12.787 19.664 1.00 25.55 186 LEU A C 1
ATOM 1449 O O . LEU A 1 187 ? 63.433 13.453 19.356 1.00 29.37 186 LEU A O 1
ATOM 1454 N N . THR A 1 188 ? 65.658 13.271 19.584 1.00 24.69 187 THR A N 1
ATOM 1455 C CA . THR A 1 188 ? 65.900 14.690 19.335 1.00 24.24 187 THR A CA 1
ATOM 1456 C C . THR A 1 188 ? 66.291 15.019 17.916 1.00 23.14 187 THR A C 1
ATOM 1457 O O . THR A 1 188 ? 66.221 16.174 17.549 1.00 24.81 187 THR A O 1
ATOM 1461 N N . GLY A 1 189 ? 66.773 14.024 17.178 1.00 19.91 188 GLY A N 1
ATOM 1462 C CA . GLY A 1 189 ? 67.292 14.193 15.829 1.00 21.18 188 GLY A CA 1
ATOM 1463 C C . GLY A 1 189 ? 68.730 14.736 15.746 1.00 21.67 188 GLY A C 1
ATOM 1464 O O . GLY A 1 189 ? 69.291 14.781 14.634 1.00 22.87 188 GLY A O 1
ATOM 1465 N N . VAL A 1 190 ? 69.328 15.147 16.872 1.00 20.93 189 VAL A N 1
ATOM 1466 C CA . VAL A 1 190 ? 70.767 15.522 16.874 1.00 24.66 189 VAL A CA 1
ATOM 1467 C C . VAL A 1 190 ? 71.578 14.235 16.679 1.00 22.68 189 VAL A C 1
ATOM 1468 O O . VAL A 1 190 ? 71.001 13.159 16.609 1.00 21.47 189 VAL A O 1
ATOM 1480 N N . THR A 1 192 ? 73.970 10.994 17.482 1.00 19.96 191 THR A N 1
ATOM 1481 C CA . THR A 1 192 ? 74.291 10.158 18.647 1.00 21.93 191 THR A CA 1
ATOM 1482 C C . THR A 1 192 ? 75.645 10.604 19.146 1.00 21.03 191 THR A C 1
ATOM 1483 O O . THR A 1 192 ? 76.398 11.273 18.430 1.00 22.41 191 THR A O 1
ATOM 1487 N N . ARG A 1 193 ? 75.985 10.217 20.368 1.00 25.68 192 ARG A N 1
ATOM 1488 C CA A ARG A 1 193 ? 77.309 10.514 20.882 0.50 24.70 192 ARG A CA 1
ATOM 1489 C CA B ARG A 1 193 ? 77.306 10.501 20.886 0.50 24.53 192 ARG A CA 1
ATOM 1490 C C . ARG A 1 193 ? 78.353 9.962 19.911 1.00 23.39 192 ARG A C 1
ATOM 1491 O O . ARG A 1 193 ? 79.265 10.681 19.494 1.00 21.15 192 ARG A O 1
ATOM 1506 N N . ALA A 1 194 ? 78.214 8.706 19.522 1.00 21.24 193 ALA A N 1
ATOM 1507 C CA . ALA A 1 194 ? 79.226 8.108 18.658 1.00 23.04 193 ALA A CA 1
ATOM 1508 C C . ALA A 1 194 ? 79.234 8.796 17.280 1.00 22.70 193 ALA A C 1
ATOM 1509 O O . ALA A 1 194 ? 80.286 9.060 16.688 1.00 21.82 193 ALA A O 1
ATOM 1511 N N . GLY A 1 195 ? 78.055 9.087 16.747 1.00 22.06 194 GLY A N 1
ATOM 1512 C CA . GLY A 1 195 ? 77.995 9.703 15.441 1.00 22.72 194 GLY A CA 1
ATOM 1513 C C . GLY A 1 195 ? 78.683 11.056 15.492 1.00 22.46 194 GLY A C 1
ATOM 1514 O O . GLY A 1 195 ? 79.423 11.41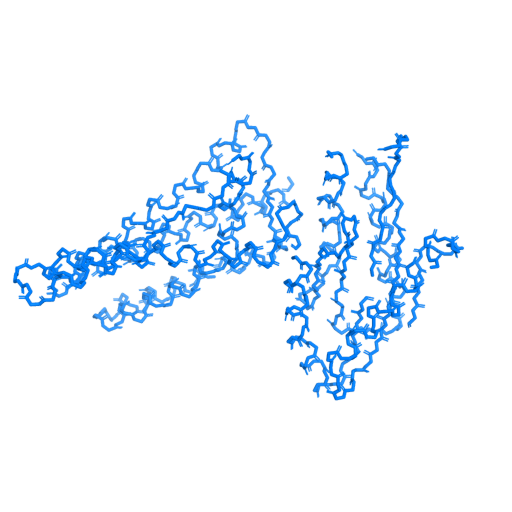1 14.571 1.00 22.97 194 GLY A O 1
ATOM 1515 N N . PHE A 1 196 ? 78.398 11.829 16.551 1.00 22.11 195 PHE A N 1
ATOM 1516 C CA . PHE A 1 196 ? 79.013 13.133 16.741 1.00 20.66 195 PHE A CA 1
ATOM 1517 C C . PHE A 1 196 ? 80.541 13.067 16.713 1.00 23.31 195 PHE A C 1
ATOM 1518 O O . PHE A 1 196 ? 81.190 13.854 16.008 1.00 22.61 195 PHE A O 1
ATOM 1526 N N . PHE A 1 197 ? 81.138 12.162 17.476 1.00 22.67 196 PHE A N 1
ATOM 1527 C CA . PHE A 1 197 ? 82.607 12.041 17.457 1.00 26.71 196 PHE A CA 1
ATOM 1528 C C . PHE A 1 197 ? 83.194 11.481 16.174 1.00 25.09 196 PHE A C 1
ATOM 1529 O O . PHE A 1 197 ? 84.288 11.865 15.795 1.00 21.34 196 PHE A O 1
ATOM 1537 N N . LYS A 1 198 ? 82.455 10.636 15.468 1.00 23.66 197 LYS A N 1
ATOM 1538 C CA . LYS A 1 198 ? 82.918 10.167 14.165 1.00 23.70 197 LYS A CA 1
ATOM 1539 C C . LYS A 1 198 ? 82.929 11.361 13.184 1.00 22.61 197 LYS A C 1
ATOM 1540 O O . LYS A 1 198 ? 83.879 11.569 12.460 1.00 22.68 197 LYS A O 1
ATOM 1546 N N . THR A 1 199 ? 81.899 12.191 13.213 1.00 21.54 198 THR A N 1
ATOM 1547 C CA . THR A 1 199 ? 81.808 13.350 12.299 1.00 21.48 198 THR A CA 1
ATOM 1548 C C . THR A 1 199 ? 82.847 14.398 12.649 1.00 21.44 198 THR A C 1
ATOM 1549 O O . THR A 1 199 ? 83.552 14.924 11.787 1.00 23.88 198 THR A O 1
ATOM 1553 N N . VAL A 1 200 ? 82.960 14.657 13.941 1.00 24.11 199 VAL A N 1
ATOM 1554 C CA . VAL A 1 200 ? 83.919 15.618 14.462 1.00 25.13 199 VAL A CA 1
ATOM 1555 C C . VAL A 1 200 ? 85.391 15.194 14.236 1.00 27.42 199 VAL A C 1
ATOM 1556 O O . VAL A 1 200 ? 86.201 16.041 13.945 1.00 23.96 199 VAL A O 1
ATOM 1560 N N . GLY A 1 201 ? 85.716 13.897 14.351 1.00 30.21 200 GLY A N 1
ATOM 1561 C CA . GLY A 1 201 ? 87.049 13.380 14.034 1.00 28.10 200 GLY A CA 1
ATOM 1562 C C . GLY A 1 201 ? 87.570 13.899 12.706 1.00 33.65 200 GLY A C 1
ATOM 1563 O O . GLY A 1 201 ? 88.681 14.474 12.597 1.00 34.51 200 GLY A O 1
ATOM 1564 N N . SER A 1 202 ? 86.745 13.744 11.685 1.00 30.61 201 SER A N 1
ATOM 1565 C CA . SER A 1 202 ? 87.125 14.138 10.357 1.00 31.74 201 SER A CA 1
ATOM 1566 C C . SER A 1 202 ? 87.248 15.648 10.187 1.00 32.43 201 SER A C 1
ATOM 1567 O O . SER A 1 202 ? 88.173 16.133 9.491 1.00 33.34 201 SER A O 1
ATOM 1570 N N . LEU A 1 203 ? 86.326 16.401 10.798 1.00 29.15 202 LEU A N 1
ATOM 1571 C CA . LEU A 1 203 ? 86.395 17.848 10.763 1.00 26.70 202 LEU A CA 1
ATOM 1572 C C . LEU A 1 203 ? 87.618 18.363 11.507 1.00 27.78 202 LEU A C 1
ATOM 1573 O O . LEU A 1 203 ? 88.214 19.386 11.110 1.00 27.95 202 LEU A O 1
ATOM 1578 N N . ALA A 1 204 ? 87.964 17.684 12.605 1.00 26.43 203 ALA A N 1
ATOM 1579 C CA . ALA A 1 204 ? 89.098 18.072 13.433 1.00 27.07 203 ALA A CA 1
ATOM 1580 C C . ALA A 1 204 ? 90.413 17.918 12.702 1.00 24.50 203 ALA A C 1
ATOM 1581 O O . ALA A 1 204 ? 91.253 18.798 12.822 1.00 25.65 203 ALA A O 1
ATOM 1583 N N . TYR A 1 205 ? 90.589 16.829 11.938 1.00 26.06 204 TYR A N 1
ATOM 1584 C CA . TYR A 1 205 ? 91.781 16.663 11.094 1.00 28.39 204 TYR A CA 1
ATOM 1585 C C . TYR A 1 205 ? 91.944 17.833 10.114 1.00 26.72 204 TYR A C 1
ATOM 1586 O O . TYR A 1 205 ? 93.053 18.379 9.986 1.00 24.08 204 TYR A O 1
ATOM 1595 N N . ALA A 1 206 ? 90.854 18.235 9.454 1.00 25.93 205 ALA A N 1
ATOM 1596 C CA . ALA A 1 206 ? 90.897 19.412 8.555 1.00 25.29 205 ALA A CA 1
ATOM 1597 C C . ALA A 1 206 ? 91.235 20.691 9.344 1.00 23.93 205 ALA A C 1
ATOM 1598 O O . ALA A 1 206 ? 91.998 21.549 8.865 1.00 22.70 205 ALA A O 1
ATOM 1600 N N . ALA A 1 207 ? 90.694 20.807 10.555 1.00 25.00 206 ALA A N 1
ATOM 1601 C CA . ALA A 1 207 ? 90.944 21.988 11.398 1.00 24.98 206 ALA A CA 1
ATOM 1602 C C . ALA A 1 207 ? 92.440 22.090 11.725 1.00 24.14 206 ALA A C 1
ATOM 1603 O O . ALA A 1 207 ? 93.056 23.160 11.706 1.00 23.10 206 ALA A O 1
ATOM 1605 N N . GLN A 1 208 ? 93.014 20.944 12.064 1.00 25.29 207 GLN A N 1
ATOM 1606 C CA . GLN A 1 208 ? 94.407 20.876 12.450 1.00 24.23 207 GLN A CA 1
ATOM 1607 C C . GLN A 1 208 ? 95.327 21.301 11.294 1.00 23.17 207 GLN A C 1
ATOM 1608 O O . GLN A 1 208 ? 96.325 22.017 11.501 1.00 22.08 207 GLN A O 1
ATOM 1614 N N . ARG A 1 209 ? 94.994 20.844 10.090 1.00 22.33 208 ARG A N 1
ATOM 1615 C CA . ARG A 1 209 ? 95.743 21.229 8.906 1.00 22.48 208 ARG A CA 1
ATOM 1616 C C . ARG A 1 209 ? 95.703 22.727 8.620 1.00 22.01 208 ARG A C 1
ATOM 1617 O O . ARG A 1 209 ? 96.691 23.264 8.151 1.00 21.48 208 ARG A O 1
ATOM 1625 N N . SER A 1 210 ? 94.576 23.398 8.889 1.00 20.75 209 SER A N 1
ATOM 1626 C CA . SER A 1 210 ? 94.461 24.831 8.632 1.00 21.41 209 SER A CA 1
ATOM 1627 C C . SER A 1 210 ? 94.880 25.701 9.852 1.00 22.78 209 SER A C 1
ATOM 1628 O O . SER A 1 210 ? 94.951 26.944 9.759 1.00 20.03 209 SER A O 1
ATOM 1631 N N . GLY A 1 211 ? 95.123 25.056 10.993 1.00 21.89 210 GLY A N 1
ATOM 1632 C CA . GLY A 1 211 ? 95.412 25.769 12.237 1.00 22.87 210 GLY A CA 1
ATOM 1633 C C . GLY A 1 211 ? 94.211 26.500 12.814 1.00 23.96 210 GLY A C 1
ATOM 1634 O O . GLY A 1 211 ? 94.370 27.483 13.535 1.00 22.28 210 GLY A O 1
ATOM 1635 N N . SER A 1 212 ? 93.003 26.022 12.496 1.00 26.51 211 SER A N 1
ATOM 1636 C CA . SER A 1 212 ? 91.770 26.691 12.907 1.00 26.45 211 SER A CA 1
ATOM 1637 C C . SER A 1 212 ? 91.568 26.487 14.406 1.00 23.89 211 SER A C 1
ATOM 1638 O O . SER A 1 212 ? 91.893 25.418 14.947 1.00 21.60 211 SER A O 1
ATOM 1641 N N . ASN A 1 213 ? 91.052 27.511 15.072 1.00 23.12 212 ASN A N 1
ATOM 1642 C CA A ASN A 1 213 ? 90.562 27.363 16.449 0.50 23.85 212 ASN A CA 1
ATOM 1643 C CA B ASN A 1 213 ? 90.532 27.367 16.450 0.50 23.58 212 ASN A CA 1
ATOM 1644 C C . ASN A 1 213 ? 89.233 26.613 16.434 1.00 24.64 212 ASN A C 1
ATOM 1645 O O . ASN A 1 213 ? 88.335 26.969 15.686 1.00 27.56 212 ASN A O 1
ATOM 1654 N N . VAL A 1 214 ? 89.100 25.598 17.273 1.00 24.08 213 VAL A N 1
ATOM 1655 C CA . VAL A 1 214 ? 87.833 24.907 17.413 1.00 20.88 213 VAL A CA 1
ATOM 1656 C C . VAL A 1 214 ? 87.394 24.859 18.869 1.00 22.29 213 VAL A C 1
ATOM 1657 O O . VAL A 1 214 ? 88.177 25.131 19.789 1.00 22.41 213 VAL A O 1
ATOM 1661 N N . GLY A 1 215 ? 86.126 24.557 19.067 1.00 21.71 214 GLY A N 1
ATOM 1662 C CA . GLY A 1 215 ? 85.524 24.550 20.409 1.00 23.14 214 GLY A CA 1
ATOM 1663 C C . GLY A 1 215 ? 84.587 23.392 20.631 1.00 21.54 214 GLY A C 1
ATOM 1664 O O . GLY A 1 215 ? 84.014 22.833 19.678 1.00 22.73 214 GLY A O 1
ATOM 1665 N N . ILE A 1 216 ? 84.468 23.021 21.903 1.00 22.88 215 ILE A N 1
ATOM 1666 C CA . ILE A 1 216 ? 83.540 22.015 22.377 1.00 25.07 215 ILE A CA 1
ATOM 1667 C C . ILE A 1 216 ? 82.726 22.674 23.464 1.00 28.01 215 ILE A C 1
ATOM 1668 O O . ILE A 1 216 ? 83.290 23.228 24.405 1.00 30.20 215 ILE A O 1
ATOM 1681 N N . LEU A 1 218 ? 79.398 22.084 26.115 1.00 25.80 217 LEU A N 1
ATOM 1682 C CA . LEU A 1 218 ? 78.560 21.070 26.765 1.00 25.02 217 LEU A CA 1
ATOM 1683 C C . LEU A 1 218 ? 77.405 21.837 27.427 1.00 25.00 217 LEU A C 1
ATOM 1684 O O . LEU A 1 218 ? 77.618 22.874 28.049 1.00 24.62 217 LEU A O 1
ATOM 1689 N N . ILE A 1 219 ? 76.185 21.374 27.196 1.00 25.70 218 ILE A N 1
ATOM 1690 C CA . ILE A 1 219 ? 74.980 22.080 27.616 1.00 26.09 218 ILE A CA 1
ATOM 1691 C C . ILE A 1 219 ? 74.216 21.101 28.511 1.00 27.61 218 ILE A C 1
ATOM 1692 O O . ILE A 1 219 ? 73.856 19.989 28.075 1.00 25.16 218 ILE A O 1
ATOM 1697 N N . ASP A 1 220 ? 74.020 21.507 29.765 1.00 28.25 219 ASP A N 1
ATOM 1698 C CA . ASP A 1 220 ? 73.209 20.750 30.731 1.00 30.82 219 ASP A CA 1
ATOM 1699 C C . ASP A 1 220 ? 71.921 21.507 31.041 1.00 30.37 219 ASP A C 1
ATOM 1700 O O . ASP A 1 220 ? 71.934 22.708 31.310 1.00 30.30 219 ASP A O 1
ATOM 1705 N N . LEU A 1 221 ? 70.815 20.782 31.015 1.00 31.13 220 LEU A N 1
ATOM 1706 C CA . LEU A 1 221 ? 69.524 21.347 31.314 1.00 33.25 220 LEU A CA 1
ATOM 1707 C C . LEU A 1 221 ? 69.065 20.971 32.693 1.00 34.20 220 LEU A C 1
ATOM 1708 O O . LEU A 1 221 ? 69.138 19.805 33.104 1.00 33.25 220 LEU A O 1
ATOM 1713 N N . ASP A 1 222 ? 68.582 21.969 33.413 1.00 36.36 221 ASP A N 1
ATOM 1714 C CA . ASP A 1 222 ? 67.817 21.698 34.608 1.00 38.77 221 ASP A CA 1
ATOM 1715 C C . ASP A 1 222 ? 66.408 22.302 34.503 1.00 38.94 221 ASP A C 1
ATOM 1716 O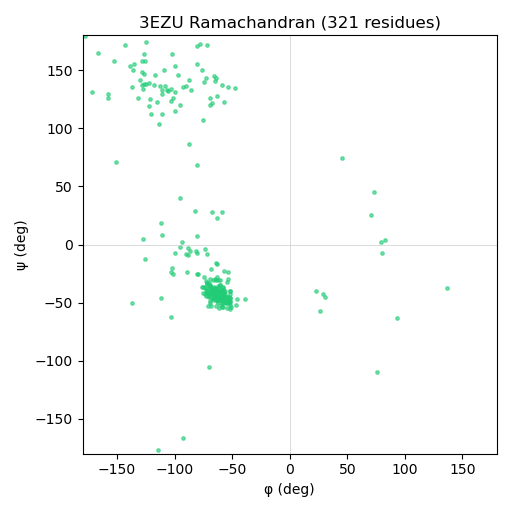 O . ASP A 1 222 ? 66.244 23.498 34.247 1.00 40.25 221 ASP A O 1
ATOM 1721 N N . TYR A 1 223 ? 65.409 21.447 34.693 1.00 38.10 222 TYR A N 1
ATOM 1722 C CA . TYR A 1 223 ? 63.989 21.833 34.683 1.00 38.12 222 TYR A CA 1
ATOM 1723 C C . TYR A 1 223 ? 63.372 21.354 35.981 1.00 38.59 222 TYR A C 1
ATOM 1724 O O . TYR A 1 223 ? 63.877 20.395 36.586 1.00 36.63 222 TYR A O 1
ATOM 1733 N N . PHE A 1 224 ? 62.259 21.967 36.381 1.00 37.34 223 PHE A N 1
ATOM 1734 C CA . PHE A 1 224 ? 61.677 21.586 37.640 1.00 39.36 223 PHE A CA 1
ATOM 1735 C C . PHE A 1 224 ? 61.450 20.084 37.667 1.00 40.03 223 PHE A C 1
ATOM 1736 O O . PHE A 1 224 ? 60.998 19.496 36.684 1.00 43.83 223 PHE A O 1
ATOM 1744 N N . LYS A 1 225 ? 61.802 19.468 38.784 1.00 36.67 224 LYS A N 1
ATOM 1745 C CA . LYS A 1 225 ? 61.492 18.085 38.996 1.00 36.72 224 LYS A CA 1
ATOM 1746 C C . LYS A 1 225 ? 60.779 17.944 40.353 1.00 34.93 224 LYS A C 1
ATOM 1747 O O . LYS A 1 225 ? 60.961 18.739 41.262 1.00 35.95 224 LYS A O 1
ATOM 1753 N N . LEU A 1 226 ? 59.891 16.966 40.418 1.00 29.09 225 LEU A N 1
ATOM 1754 C CA . LEU A 1 226 ? 59.480 16.354 41.643 1.00 24.39 225 LEU A CA 1
ATOM 1755 C C . LEU A 1 226 ? 60.565 15.330 42.017 1.00 22.77 225 LEU A C 1
ATOM 1756 O O . LEU A 1 226 ? 61.455 15.053 41.234 1.00 25.20 225 LEU A O 1
ATOM 1761 N N . VAL A 1 227 ? 60.472 14.787 43.207 1.00 22.26 226 VAL A N 1
ATOM 1762 C CA . VAL A 1 227 ? 61.474 13.891 43.776 1.00 25.85 226 VAL A CA 1
ATOM 1763 C C . VAL A 1 227 ? 61.406 12.517 43.127 1.00 27.72 226 VAL A C 1
ATOM 1764 O O . VAL A 1 227 ? 60.328 11.992 42.891 1.00 28.08 226 VAL A O 1
ATOM 1768 N N . GLY A 1 228 ? 62.564 11.926 42.877 1.00 28.91 227 GLY A N 1
ATOM 1769 C CA . GLY A 1 228 ? 62.653 10.662 42.155 1.00 30.81 227 GLY A CA 1
ATOM 1770 C C . GLY A 1 228 ? 62.440 10.852 40.672 1.00 31.89 227 GLY A C 1
ATOM 1771 O O . GLY A 1 228 ? 62.340 9.874 39.948 1.00 36.97 227 GLY A O 1
ATOM 1772 N N . GLN A 1 234 ? 59.446 11.475 30.021 1.00 59.51 233 GLN A N 1
ATOM 1773 C CA . GLN A 1 234 ? 58.209 11.863 29.348 1.00 59.44 233 GLN A CA 1
ATOM 1774 C C . GLN A 1 234 ? 58.220 13.353 28.978 1.00 59.70 233 GLN A C 1
ATOM 1775 O O . GLN A 1 234 ? 58.173 13.708 27.799 1.00 61.12 233 GLN A O 1
ATOM 1777 N N . THR A 1 235 ? 58.273 14.223 29.984 1.00 58.71 234 THR A N 1
ATOM 1778 C CA . THR A 1 235 ? 58.342 15.678 29.753 1.00 56.45 234 THR A CA 1
ATOM 1779 C C . THR A 1 235 ? 59.809 16.129 29.634 1.00 53.10 234 THR A C 1
ATOM 1780 O O . THR A 1 235 ? 60.101 17.186 29.067 1.00 48.24 234 THR A O 1
ATOM 1784 N N . GLY A 1 236 ? 60.709 15.329 30.212 1.00 50.91 235 GLY A N 1
ATOM 1785 C CA . GLY A 1 236 ? 62.140 15.469 29.996 1.00 49.09 235 GLY A CA 1
ATOM 1786 C C . GLY A 1 236 ? 62.422 15.238 28.524 1.00 46.47 235 GLY A C 1
ATOM 1787 O O . GLY A 1 236 ? 63.150 16.004 27.908 1.00 42.50 235 GLY A O 1
ATOM 1788 N N . ASP A 1 237 ? 61.825 14.185 27.967 1.00 45.97 236 ASP A N 1
ATOM 1789 C CA . ASP A 1 237 ? 61.927 13.897 26.532 1.00 44.43 236 ASP A CA 1
ATOM 1790 C C . ASP A 1 237 ? 61.486 15.091 25.719 1.00 43.78 236 ASP A C 1
ATOM 1791 O O . ASP A 1 237 ? 62.172 15.471 24.760 1.00 41.40 236 ASP A O 1
ATOM 1796 N N . ARG A 1 238 ? 60.367 15.699 26.107 1.00 39.68 237 ARG A N 1
ATOM 1797 C CA . ARG A 1 238 ? 59.790 16.774 25.305 1.00 38.44 237 ARG A CA 1
ATOM 1798 C C . ARG A 1 238 ? 60.621 18.064 25.391 1.00 38.88 237 ARG A C 1
ATOM 1799 O O . ARG A 1 238 ? 60.844 18.732 24.367 1.00 38.10 237 ARG A O 1
ATOM 1807 N N . ILE A 1 239 ? 61.086 18.388 26.594 1.00 35.58 238 ILE A N 1
ATOM 1808 C CA . ILE A 1 239 ? 62.084 19.433 26.788 1.00 38.33 238 ILE A CA 1
ATOM 1809 C C . ILE A 1 239 ? 63.323 19.228 25.895 1.00 35.25 238 ILE A C 1
ATOM 1810 O O . ILE A 1 239 ? 63.752 20.154 25.215 1.00 39.13 238 ILE A O 1
ATOM 1815 N N . LEU A 1 240 ? 63.889 18.025 25.905 1.00 30.68 239 LEU A N 1
ATOM 1816 C CA . LEU A 1 240 ? 65.039 17.707 25.057 1.00 32.00 239 LEU A CA 1
ATOM 1817 C C . LEU A 1 240 ? 64.810 18.046 23.575 1.00 27.43 239 LEU A C 1
ATOM 1818 O O . LEU A 1 240 ? 65.696 18.613 22.929 1.00 25.06 239 LEU A O 1
ATOM 1823 N N . GLN A 1 241 ? 63.643 17.688 23.041 1.00 29.64 240 GLN A N 1
ATOM 1824 C CA . GLN A 1 241 ? 63.316 17.984 21.636 1.00 29.43 240 GLN A CA 1
ATOM 1825 C C . GLN A 1 241 ? 63.292 19.464 21.368 1.00 30.88 240 GLN A C 1
ATOM 1826 O O . GLN A 1 241 ? 63.793 19.919 20.342 1.00 29.71 240 GLN A O 1
ATOM 1832 N N . LEU A 1 242 ? 62.706 20.219 22.294 1.00 29.39 241 LEU A N 1
ATOM 1833 C CA . LEU A 1 242 ? 62.562 21.651 22.101 1.00 30.43 241 LEU A CA 1
ATOM 1834 C C . LEU A 1 242 ? 63.922 22.327 22.191 1.00 28.64 241 LEU A C 1
ATOM 1835 O O . LEU A 1 242 ? 64.251 23.167 21.364 1.00 29.63 241 LEU A O 1
ATOM 1840 N N . VAL A 1 243 ? 64.709 21.952 23.192 1.00 28.04 242 VAL A N 1
ATOM 1841 C CA . VAL A 1 243 ? 66.044 22.523 23.370 1.00 29.58 242 VAL A CA 1
ATOM 1842 C C . VAL A 1 243 ? 66.984 22.176 22.207 1.00 27.90 242 VAL A C 1
ATOM 1843 O O . VAL A 1 243 ? 67.717 23.045 21.710 1.00 31.20 242 VAL A O 1
ATOM 1847 N N . ALA A 1 244 ? 66.928 20.930 21.746 1.00 25.90 243 ALA A N 1
ATOM 1848 C CA . ALA A 1 244 ? 67.659 20.537 20.547 1.00 23.37 243 ALA A CA 1
ATOM 1849 C C . ALA A 1 244 ? 67.343 21.490 19.390 1.00 24.57 243 ALA A C 1
ATOM 1850 O O . ALA A 1 244 ? 68.228 21.887 18.627 1.00 21.80 243 ALA A O 1
ATOM 1852 N N . GLU A 1 245 ? 66.079 21.893 19.263 1.00 23.30 244 GLU A N 1
ATOM 1853 C CA . GLU A 1 245 ? 65.696 22.843 18.205 1.00 23.75 244 GLU A CA 1
ATOM 1854 C C . GLU A 1 245 ? 66.308 24.227 18.444 1.00 23.72 244 GLU A C 1
ATOM 1855 O O . GLU A 1 245 ? 66.868 24.835 17.538 1.00 26.27 244 GLU A O 1
ATOM 1861 N N . THR A 1 246 ? 66.206 24.735 19.663 1.00 24.59 245 THR A N 1
ATOM 1862 C CA . THR A 1 246 ? 66.870 25.980 19.995 1.00 24.81 245 THR A CA 1
ATOM 1863 C C . THR A 1 246 ? 68.373 25.959 19.713 1.00 24.84 245 THR A C 1
ATOM 1864 O O . THR A 1 246 ? 68.886 26.868 19.053 1.00 21.50 245 THR A O 1
ATOM 1868 N N . ILE A 1 247 ? 69.075 24.937 20.200 1.00 24.74 246 ILE A N 1
ATOM 1869 C CA . ILE A 1 247 ? 70.515 24.844 19.984 1.00 26.21 246 ILE A CA 1
ATOM 1870 C C . ILE A 1 247 ? 70.821 24.828 18.475 1.00 27.71 246 ILE A C 1
ATOM 1871 O O . ILE A 1 247 ? 71.697 25.544 17.989 1.00 25.66 246 ILE A O 1
ATOM 1876 N N . THR A 1 248 ? 70.056 24.029 17.745 1.00 28.23 247 THR A N 1
ATOM 1877 C CA . THR A 1 248 ? 70.207 23.875 16.303 1.00 28.23 247 THR A CA 1
ATOM 1878 C C . THR A 1 248 ? 70.046 25.215 15.556 1.00 30.21 247 THR A C 1
ATOM 1879 O O . THR A 1 248 ? 70.809 25.499 14.626 1.00 28.94 247 THR A O 1
ATOM 1883 N N . SER A 1 249 ? 69.097 26.049 15.977 1.00 29.90 248 SER A N 1
ATOM 1884 C CA . SER A 1 249 ? 68.963 27.404 15.409 1.00 31.34 248 SER A CA 1
ATOM 1885 C C . SER A 1 249 ? 70.167 28.340 15.674 1.00 29.45 248 SER A C 1
ATOM 1886 O O . SER A 1 249 ? 70.286 29.371 15.047 1.00 29.27 248 SER A O 1
ATOM 1889 N N . HIS A 1 250 ? 71.049 28.023 16.615 1.00 29.55 249 HIS A N 1
ATOM 1890 C CA . HIS A 1 250 ? 72.247 28.856 16.813 1.00 30.48 249 HIS A CA 1
ATOM 1891 C C . HIS A 1 250 ? 73.470 28.335 16.027 1.00 31.00 249 HIS A C 1
ATOM 1892 O O . HIS A 1 250 ? 74.536 28.922 16.114 1.00 31.73 249 HIS A O 1
ATOM 1899 N N . LEU A 1 251 ? 73.320 27.256 15.253 1.00 28.25 250 LEU A N 1
ATOM 1900 C CA . LEU A 1 251 ? 74.461 26.600 14.620 1.00 26.98 250 LEU A CA 1
ATOM 1901 C C . LEU A 1 251 ? 74.715 27.118 13.214 1.00 27.08 250 LEU A C 1
ATOM 1902 O O . LEU A 1 251 ? 73.792 27.252 12.439 1.00 27.97 250 LEU A O 1
ATOM 1907 N N . ARG A 1 252 ? 75.973 27.378 12.884 1.00 27.11 251 ARG A N 1
ATOM 1908 C CA . ARG A 1 252 ? 76.387 27.540 11.485 1.00 27.47 251 ARG A CA 1
ATOM 1909 C C . ARG A 1 252 ? 76.511 26.167 10.811 1.00 28.09 251 ARG A C 1
ATOM 1910 O O . ARG A 1 252 ? 76.449 25.089 11.469 1.00 26.53 251 ARG A O 1
ATOM 1918 N N . ARG A 1 253 ? 76.728 26.208 9.503 1.00 28.42 252 ARG A N 1
ATOM 1919 C CA . ARG A 1 253 ? 76.831 24.992 8.684 1.00 31.28 252 ARG A CA 1
ATOM 1920 C C . ARG A 1 253 ? 78.011 24.143 9.088 1.00 29.10 252 ARG A C 1
ATOM 1921 O O . ARG A 1 253 ? 78.012 22.923 8.907 1.00 28.36 252 ARG A O 1
ATOM 1929 N N . SER A 1 254 ? 79.031 24.796 9.630 1.00 27.69 253 SER A N 1
ATOM 1930 C CA . SER A 1 254 ? 80.223 24.130 10.047 1.00 23.64 253 SER A CA 1
ATOM 1931 C C . SER A 1 254 ? 80.143 23.573 11.495 1.00 26.30 253 SER A C 1
ATOM 1932 O O . SER A 1 254 ? 81.084 22.904 11.943 1.00 27.61 253 SER A O 1
ATOM 1935 N N . ASP A 1 255 ? 79.060 23.853 12.223 1.00 22.29 254 ASP A N 1
ATOM 1936 C CA . ASP A 1 255 ? 78.952 23.378 13.628 1.00 22.97 254 ASP A CA 1
ATOM 1937 C C . ASP A 1 255 ? 78.107 22.141 13.716 1.00 23.34 254 ASP A C 1
ATOM 1938 O O . ASP A 1 255 ? 77.231 21.960 12.891 1.00 25.52 254 ASP A O 1
ATOM 1943 N N . VAL A 1 256 ? 78.348 21.312 14.736 1.00 23.34 255 VAL A N 1
ATOM 1944 C CA . VAL A 1 256 ? 77.697 19.988 14.861 1.00 21.48 255 VAL A CA 1
ATOM 1945 C C . VAL A 1 256 ? 77.123 19.876 16.273 1.00 21.46 255 VAL A C 1
ATOM 1946 O O . VAL A 1 256 ? 77.758 20.304 17.232 1.00 22.80 255 VAL A O 1
ATOM 1950 N N . VAL A 1 257 ? 75.949 19.272 16.380 1.00 21.12 256 VAL A N 1
ATOM 1951 C CA . VAL A 1 257 ? 75.333 18.999 17.663 1.00 20.90 256 VAL A CA 1
ATOM 1952 C C . VAL A 1 257 ? 75.056 17.518 17.839 1.00 21.27 256 VAL A C 1
ATOM 1953 O O . VAL A 1 257 ? 74.591 16.832 16.909 1.00 21.13 256 VAL A O 1
ATOM 1957 N N . GLY A 1 258 ? 75.316 17.039 19.061 1.00 22.12 257 GLY A N 1
ATOM 1958 C CA . GLY A 1 258 ? 75.015 15.659 19.406 1.00 23.64 257 GLY A CA 1
ATOM 1959 C C . GLY A 1 258 ? 74.526 15.471 20.832 1.00 23.36 257 GLY A C 1
ATOM 1960 O O . GLY A 1 258 ? 74.533 16.402 21.635 1.00 23.52 257 GLY A O 1
ATOM 1961 N N . ARG A 1 259 ? 74.080 14.259 21.127 1.00 24.48 258 ARG A N 1
ATOM 1962 C CA . ARG A 1 259 ? 73.680 13.894 22.476 1.00 30.45 258 ARG A CA 1
ATOM 1963 C C . ARG A 1 259 ? 74.962 13.469 23.154 1.00 33.54 258 ARG A C 1
ATOM 1964 O O . ARG A 1 259 ? 75.747 12.718 22.605 1.00 37.00 258 ARG A O 1
ATOM 1972 N N . TYR A 1 260 ? 75.184 13.961 24.339 1.00 32.88 259 TYR A N 1
ATOM 1973 C CA . TYR A 1 260 ? 76.374 13.614 25.040 1.00 36.82 259 TYR A CA 1
ATOM 1974 C C . TYR A 1 260 ? 76.091 12.586 26.143 1.00 42.16 259 TYR A C 1
ATOM 1975 O O . TYR A 1 260 ? 76.582 11.475 26.047 1.00 45.21 259 TYR A O 1
ATOM 1984 N N . ASP A 1 261 ? 75.272 12.925 27.140 1.00 48.56 260 ASP A N 1
ATOM 1985 C CA . ASP A 1 261 ? 75.241 12.166 28.435 1.00 53.78 260 ASP A CA 1
ATOM 1986 C C . ASP A 1 261 ? 73.888 11.614 28.931 1.00 54.96 260 ASP A C 1
ATOM 1987 O O . ASP A 1 261 ? 73.858 10.800 29.876 1.00 55.56 260 ASP A O 1
ATOM 1992 N N . GLY A 1 262 ? 72.783 12.052 28.323 1.00 54.33 261 GLY A N 1
ATOM 1993 C CA . GLY A 1 262 ? 71.455 11.540 28.645 1.00 51.79 261 GLY A CA 1
ATOM 1994 C C . GLY A 1 262 ? 70.432 12.651 28.756 1.00 52.87 261 GLY A C 1
ATOM 1995 O O . GLY A 1 262 ? 69.261 12.472 28.416 1.00 56.05 261 GLY A O 1
ATOM 1996 N N . ASP A 1 263 ? 70.864 13.773 29.309 1.00 50.59 262 ASP A N 1
ATOM 1997 C CA . ASP A 1 263 ? 70.080 14.997 29.365 1.00 49.41 262 ASP A CA 1
ATOM 1998 C C . ASP A 1 263 ? 70.955 16.102 28.790 1.00 44.30 262 ASP A C 1
ATOM 1999 O O . ASP A 1 263 ? 70.596 17.269 28.818 1.00 47.70 262 ASP A O 1
ATOM 2004 N N . GLU A 1 264 ? 72.123 15.718 28.302 1.00 37.00 263 GLU A N 1
ATOM 2005 C CA . GLU A 1 264 ? 73.193 16.653 28.049 1.00 34.81 263 GLU A CA 1
ATOM 2006 C C . GLU A 1 264 ? 73.565 16.685 26.553 1.00 31.68 263 GLU A C 1
ATOM 2007 O O . GLU A 1 264 ? 73.649 15.627 25.900 1.00 26.97 263 GLU A O 1
ATOM 2013 N N . PHE A 1 265 ? 73.785 17.895 26.027 1.00 27.66 264 PHE A N 1
ATOM 2014 C CA . PHE A 1 265 ? 74.107 18.093 24.597 1.00 25.00 264 PHE A CA 1
ATOM 2015 C C . PHE A 1 265 ? 75.567 18.519 24.457 1.00 25.32 264 PHE A C 1
ATOM 2016 O O . PHE A 1 265 ? 76.144 19.172 25.362 1.00 25.60 264 PHE A O 1
ATOM 2024 N N . VAL A 1 266 ? 76.171 18.142 23.324 1.00 24.63 265 VAL A N 1
ATOM 2025 C CA . VAL A 1 266 ? 77.520 18.534 22.997 1.00 21.51 265 VAL A CA 1
ATOM 2026 C C . VAL A 1 266 ? 77.477 19.175 21.625 1.00 22.32 265 VAL A C 1
ATOM 2027 O O . VAL A 1 266 ? 76.746 18.724 20.750 1.00 21.27 265 VAL A O 1
ATOM 2031 N N . VAL A 1 267 ? 78.221 20.273 21.487 1.00 23.10 266 VAL A N 1
ATOM 2032 C CA . VAL A 1 267 ? 78.327 21.039 20.259 1.00 21.54 266 VAL A CA 1
ATOM 2033 C C . VAL A 1 267 ? 79.802 21.224 19.900 1.00 21.44 266 VAL A C 1
ATOM 2034 O O . VAL A 1 267 ? 80.640 21.569 20.748 1.00 23.97 266 VAL A O 1
ATOM 2038 N N . TYR A 1 268 ? 80.100 20.991 18.632 1.00 22.94 267 TYR A N 1
ATOM 2039 C CA . TYR A 1 268 ? 81.404 21.281 18.077 1.00 21.92 267 TYR A CA 1
ATOM 2040 C C . TYR A 1 268 ? 81.316 22.547 17.270 1.00 21.82 267 TYR A C 1
ATOM 2041 O O . TYR A 1 268 ? 80.501 22.659 16.364 1.00 22.92 267 TYR A O 1
ATOM 2050 N N . LEU A 1 269 ? 82.153 23.518 17.631 1.00 23.70 268 LEU A N 1
ATOM 2051 C CA . LEU A 1 269 ? 82.142 24.840 17.016 1.00 27.08 268 LEU A CA 1
ATOM 2052 C C . LEU A 1 269 ? 83.422 24.993 16.208 1.00 26.50 268 LEU A C 1
ATOM 2053 O O . LEU A 1 269 ? 84.519 24.744 16.707 1.00 25.30 268 LEU A O 1
ATOM 2058 N N . SER A 1 270 ? 83.285 25.396 14.955 1.00 26.75 269 SER A N 1
ATOM 2059 C CA . SER A 1 270 ? 84.434 25.637 14.118 1.00 25.44 269 SER A CA 1
ATOM 2060 C C . SER A 1 270 ? 84.077 26.584 12.962 1.00 26.68 269 SER A C 1
ATOM 2061 O O . SER A 1 270 ? 83.053 26.398 12.307 1.00 27.49 269 SER A O 1
ATOM 2064 N N . PRO A 1 271 ? 84.865 27.656 12.748 1.00 30.64 270 PRO A N 1
ATOM 2065 C CA . PRO A 1 271 ? 85.991 28.157 13.533 1.00 32.14 270 PRO A CA 1
ATOM 2066 C C . PRO A 1 271 ? 85.473 28.951 14.714 1.00 32.46 270 PRO A C 1
ATOM 2067 O O . PRO A 1 271 ? 84.349 29.462 14.673 1.00 34.59 270 PRO A O 1
ATOM 2071 N N . VAL A 1 272 ? 86.282 29.040 15.762 1.00 31.58 271 VAL A N 1
ATOM 2072 C CA . VAL A 1 272 ? 85.946 29.827 16.922 1.00 30.97 271 VAL A CA 1
ATOM 2073 C C . VAL A 1 272 ? 86.814 31.077 16.918 1.00 32.40 271 VAL A C 1
ATOM 2074 O O . VAL A 1 272 ? 88.020 31.005 16.679 1.00 29.31 271 VAL A O 1
ATOM 2078 N N . GLU A 1 273 ? 86.170 32.213 17.138 1.00 32.48 272 GLU A N 1
ATOM 2079 C CA . GLU A 1 273 ? 86.834 33.450 17.422 1.00 34.50 272 GLU A CA 1
ATOM 2080 C C . GLU A 1 273 ? 86.734 33.588 18.932 1.00 36.00 272 GLU A C 1
ATOM 2081 O O . GLU A 1 273 ? 85.632 33.687 19.470 1.00 35.55 272 GLU A O 1
ATOM 2087 N N . PRO A 1 274 ? 87.875 33.545 19.637 1.00 39.49 273 PRO A N 1
ATOM 2088 C CA . PRO A 1 274 ? 87.821 33.522 21.099 1.00 41.05 273 PRO A CA 1
ATOM 2089 C C . PRO A 1 274 ? 87.139 34.763 21.649 1.00 42.83 273 PRO A C 1
ATOM 2090 O O . PRO A 1 274 ? 86.419 34.682 22.645 1.00 44.64 273 PRO A O 1
ATOM 2094 N N . ALA A 1 275 ? 87.346 35.890 20.965 1.00 43.60 274 ALA A N 1
ATOM 2095 C CA . ALA A 1 275 ? 86.704 37.153 21.310 1.00 43.63 274 ALA A CA 1
ATOM 2096 C C . ALA A 1 275 ? 85.174 37.051 21.394 1.00 42.94 274 ALA A C 1
ATOM 2097 O O . ALA A 1 275 ? 84.560 37.754 22.194 1.00 43.46 274 ALA A O 1
ATOM 2099 N N . SER A 1 276 ? 84.562 36.187 20.590 1.00 41.24 275 SER A N 1
ATOM 2100 C CA . SER A 1 276 ? 83.098 36.136 20.506 1.00 41.77 275 SER A CA 1
ATOM 2101 C C . SER A 1 276 ? 82.473 34.858 21.091 1.00 42.73 275 SER A C 1
ATOM 2102 O O . SER A 1 276 ? 81.263 34.639 20.957 1.00 43.32 275 SER A O 1
ATOM 2105 N N . LEU A 1 277 ? 83.282 34.032 21.758 1.00 41.34 276 LEU A N 1
ATOM 2106 C CA . LEU A 1 277 ? 82.800 32.756 22.305 1.00 39.93 276 LEU A CA 1
ATOM 2107 C C . LEU A 1 277 ? 81.887 32.970 23.511 1.00 39.67 276 LEU A C 1
ATOM 2108 O O . LEU A 1 277 ? 80.876 32.272 23.653 1.00 39.22 276 LEU A O 1
ATOM 2113 N N . ARG A 1 278 ? 82.230 33.919 24.387 1.00 38.02 277 ARG A N 1
ATOM 2114 C CA . ARG A 1 278 ? 81.404 34.124 25.562 1.00 38.44 277 ARG A CA 1
ATOM 2115 C C . ARG A 1 278 ? 80.033 34.592 25.104 1.00 36.36 277 ARG A C 1
ATOM 2116 O O . ARG A 1 278 ? 79.029 34.147 25.655 1.00 35.87 277 ARG A O 1
ATOM 2124 N N . THR A 1 279 ? 80.004 35.440 24.072 1.00 34.51 278 THR A N 1
ATOM 2125 C CA . THR A 1 279 ? 78.758 35.974 23.530 1.00 33.13 278 THR A CA 1
ATOM 2126 C C . THR A 1 279 ? 77.879 34.862 22.956 1.00 31.35 278 THR A C 1
ATOM 2127 O O . THR A 1 279 ? 76.691 34.793 23.254 1.00 29.01 278 THR A O 1
ATOM 2131 N N . VAL A 1 280 ? 78.463 33.986 22.146 1.00 30.75 279 VAL A N 1
ATOM 2132 C CA . VAL A 1 280 ? 77.683 32.899 21.527 1.00 31.31 279 VAL A CA 1
ATOM 2133 C C . VAL A 1 280 ? 77.116 31.987 22.609 1.00 28.15 279 VAL A C 1
ATOM 2134 O O . VAL A 1 280 ? 75.957 31.617 22.568 1.00 27.58 279 VAL A O 1
ATOM 2138 N N . ALA A 1 281 ? 77.927 31.659 23.606 1.00 28.80 280 ALA A N 1
ATOM 2139 C CA . ALA A 1 281 ? 77.470 30.749 24.658 1.00 27.34 280 ALA A CA 1
ATOM 2140 C C . ALA A 1 281 ? 76.382 31.414 25.491 1.00 27.22 280 ALA A C 1
ATOM 2141 O O . ALA A 1 281 ? 75.378 30.787 25.843 1.00 25.72 280 ALA A O 1
ATOM 2143 N N . GLU A 1 282 ? 76.565 32.704 25.788 1.00 28.35 281 GLU A N 1
ATOM 2144 C CA . GLU A 1 282 ? 75.599 33.421 26.635 1.00 28.39 281 GLU A CA 1
ATOM 2145 C C . GLU A 1 282 ? 74.273 33.624 25.909 1.00 27.20 281 GLU A C 1
ATOM 2146 O O . GLU A 1 282 ? 73.196 33.538 26.512 1.00 28.83 281 GLU A O 1
ATOM 2152 N N . ASN A 1 283 ? 74.350 33.848 24.605 1.00 26.03 282 ASN A N 1
ATOM 2153 C CA . ASN A 1 283 ? 73.146 34.028 23.812 1.00 24.60 282 ASN A CA 1
ATOM 2154 C C . ASN A 1 283 ? 72.391 32.720 23.635 1.00 23.52 282 ASN A C 1
ATOM 2155 O O . ASN A 1 283 ? 71.179 32.737 23.567 1.00 22.72 282 ASN A O 1
ATOM 2160 N N . LEU A 1 284 ? 73.104 31.600 23.547 1.00 22.77 283 LEU A N 1
ATOM 2161 C CA . LEU A 1 284 ? 72.458 30.284 23.568 1.00 25.55 283 LEU A CA 1
ATOM 2162 C C . LEU A 1 284 ? 71.746 30.031 24.909 1.00 24.84 283 LEU A C 1
ATOM 2163 O O . LEU A 1 284 ? 70.568 29.621 24.960 1.00 24.71 283 LEU A O 1
ATOM 2168 N N . ARG A 1 285 ? 72.431 30.274 26.013 1.00 26.50 284 ARG A N 1
ATOM 2169 C CA A ARG A 1 285 ? 71.778 30.123 27.321 0.50 27.93 284 ARG A CA 1
ATOM 2170 C CA B ARG A 1 285 ? 71.784 30.130 27.328 0.50 27.08 284 ARG A CA 1
ATOM 2171 C C . ARG A 1 285 ? 70.482 30.938 27.392 1.00 27.47 284 ARG A C 1
ATOM 2172 O O . ARG A 1 285 ? 69.426 30.409 27.791 1.00 25.50 284 ARG A O 1
ATOM 2187 N N . ARG A 1 286 ? 70.555 32.219 27.004 1.00 28.20 285 ARG A N 1
ATOM 2188 C CA . ARG A 1 286 ? 69.364 33.088 27.047 1.00 29.48 285 ARG A CA 1
ATOM 2189 C C . ARG A 1 286 ? 68.253 32.511 26.155 1.00 29.03 285 ARG A C 1
ATOM 2190 O O . ARG A 1 286 ? 67.101 32.414 26.566 1.00 30.08 285 ARG A O 1
ATOM 2198 N N . SER A 1 287 ? 68.605 32.117 24.933 1.00 27.92 286 SER A N 1
ATOM 2199 C CA . SER A 1 287 ? 67.628 31.539 24.004 1.00 27.08 286 SER A CA 1
ATOM 2200 C C . SER A 1 287 ? 66.992 30.286 24.555 1.00 26.40 286 SER A C 1
ATOM 2201 O O . SER A 1 287 ? 65.779 30.114 24.453 1.00 29.27 286 SER A O 1
ATOM 2204 N N . ILE A 1 288 ? 67.808 29.408 25.136 1.00 28.01 287 ILE A N 1
ATOM 2205 C CA . ILE A 1 288 ? 67.303 28.136 25.640 1.00 29.41 287 ILE A CA 1
ATOM 2206 C C . ILE A 1 288 ? 66.257 28.434 26.682 1.00 31.43 287 ILE A C 1
ATOM 2207 O O . ILE A 1 288 ? 65.159 27.899 26.632 1.00 33.32 287 ILE A O 1
ATOM 2212 N N . GLU A 1 289 ? 66.582 29.327 27.602 1.00 35.10 288 GLU A N 1
ATOM 2213 C CA . GLU A 1 289 ? 65.717 29.563 28.750 1.00 39.47 288 GLU A CA 1
ATOM 2214 C C . GLU A 1 289 ? 64.455 30.312 28.336 1.00 42.54 288 GLU A C 1
ATOM 2215 O O . GLU A 1 289 ? 63.356 29.925 28.739 1.00 44.95 288 GLU A O 1
ATOM 2221 N N . GLU A 1 290 ? 64.609 31.346 27.507 1.00 43.84 289 GLU A N 1
ATOM 2222 C CA . GLU A 1 290 ? 63.468 32.124 27.020 1.00 44.13 289 GLU A CA 1
ATOM 2223 C C . GLU A 1 290 ? 62.541 31.323 26.090 1.00 45.11 289 GLU A C 1
ATOM 2224 O O . GLU A 1 290 ? 61.327 31.395 26.234 1.00 45.21 289 GLU A O 1
ATOM 2230 N N . GLU A 1 291 ? 63.091 30.531 25.173 1.00 45.23 290 GLU A N 1
ATOM 2231 C CA . GLU A 1 291 ? 62.251 29.708 24.293 1.00 44.88 290 GLU A CA 1
ATOM 2232 C C . GLU A 1 291 ? 61.582 28.520 24.997 1.00 47.71 290 GLU A C 1
ATOM 2233 O O . GLU A 1 291 ? 60.747 27.849 24.391 1.00 47.66 290 GLU A O 1
ATOM 2239 N N . SER A 1 292 ? 61.944 28.251 26.253 1.00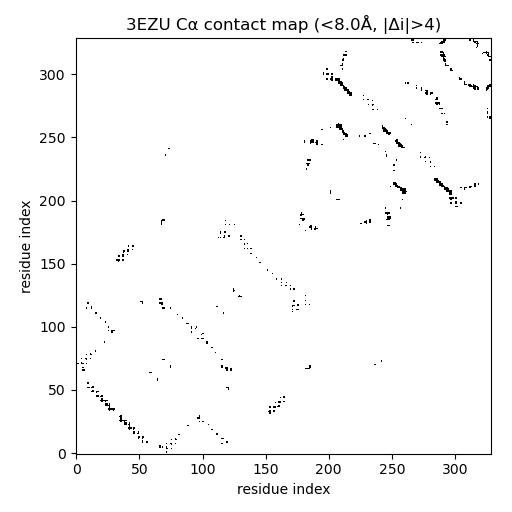 49.96 291 SER A N 1
ATOM 2240 C CA . SER A 1 292 ? 61.326 27.162 27.026 1.00 52.20 291 SER A CA 1
ATOM 2241 C C . SER A 1 292 ? 60.227 27.637 27.999 1.00 52.41 291 SER A C 1
ATOM 2242 O O . SER A 1 292 ? 59.547 26.816 28.608 1.00 53.43 291 SER A O 1
ATOM 2245 N N . ALA A 1 293 ? 60.055 28.947 28.145 1.00 53.54 292 ALA A N 1
ATOM 2246 C CA . ALA A 1 293 ? 59.005 29.512 29.014 1.00 55.15 292 ALA A CA 1
ATOM 2247 C C . ALA A 1 293 ? 57.635 28.837 28.832 1.00 56.57 292 ALA A C 1
ATOM 2248 O O . ALA A 1 293 ? 56.989 28.463 29.808 1.00 56.65 292 ALA A O 1
ATOM 2250 N N . ARG A 1 294 ? 57.223 28.661 27.576 1.00 58.21 293 ARG A N 1
ATOM 2251 C CA . ARG A 1 294 ? 55.864 28.228 27.236 1.00 58.89 293 ARG A CA 1
ATOM 2252 C C . ARG A 1 294 ? 55.656 26.713 27.321 1.00 59.20 293 ARG A C 1
ATOM 2253 O O . ARG A 1 294 ? 54.595 26.214 26.948 1.00 60.19 293 ARG A O 1
ATOM 2263 N N . VAL A 1 296 ? 57.947 24.407 30.019 1.00 53.01 295 VAL A N 1
ATOM 2264 C CA . VAL A 1 296 ? 58.324 24.304 31.421 1.00 50.12 295 VAL A CA 1
ATOM 2265 C C . VAL A 1 296 ? 59.589 25.139 31.509 1.00 48.28 295 VAL A C 1
ATOM 2266 O O . VAL A 1 296 ? 60.444 25.049 30.624 1.00 45.80 295 VAL A O 1
ATOM 2270 N N . PRO A 1 297 ? 59.718 25.964 32.554 1.00 46.54 296 PRO A N 1
ATOM 2271 C CA . PRO A 1 297 ? 60.997 26.657 32.696 1.00 46.05 296 PRO A CA 1
ATOM 2272 C C . PRO A 1 297 ? 62.206 25.703 32.815 1.00 43.39 296 PRO A C 1
ATOM 2273 O O . PRO A 1 297 ? 62.144 24.678 33.492 1.00 40.50 296 PRO A O 1
ATOM 2277 N N . VAL A 1 298 ? 63.278 26.057 32.116 1.00 44.06 297 VAL A N 1
ATOM 2278 C CA . VAL A 1 298 ? 64.503 25.268 32.081 1.00 40.80 297 VAL A CA 1
ATOM 2279 C C . VAL A 1 298 ? 65.646 26.206 32.415 1.00 40.35 297 VAL A C 1
ATOM 2280 O O . VAL A 1 298 ? 65.657 27.343 31.949 1.00 36.63 297 VAL A O 1
ATOM 2284 N N . THR A 1 299 ? 66.576 25.744 33.258 1.00 40.24 298 THR A N 1
ATOM 2285 C CA . THR A 1 299 ? 67.850 26.432 33.491 1.00 40.48 298 THR A CA 1
ATOM 2286 C C . THR A 1 299 ? 68.944 25.709 32.686 1.00 39.57 298 THR A C 1
ATOM 2287 O O . THR A 1 299 ? 69.098 24.488 32.803 1.00 39.01 298 THR A O 1
ATOM 2291 N N . ALA A 1 300 ? 69.674 26.454 31.856 1.00 35.68 299 ALA A N 1
ATOM 2292 C CA . ALA A 1 300 ? 70.801 25.905 31.125 1.00 35.06 299 ALA A CA 1
ATOM 2293 C C . ALA A 1 300 ? 72.116 26.267 31.814 1.00 32.59 299 ALA A C 1
ATOM 2294 O O . ALA A 1 300 ? 72.349 27.428 32.168 1.00 31.32 299 ALA A O 1
ATOM 2296 N N . SER A 1 301 ? 72.963 25.265 32.001 1.00 27.53 300 SER A N 1
ATOM 2297 C CA . SER A 1 301 ? 74.349 25.488 32.349 1.00 28.50 300 SER A CA 1
ATOM 2298 C C . SER A 1 301 ? 75.194 25.131 31.125 1.00 26.38 300 SER A C 1
ATOM 2299 O O . SER A 1 301 ? 74.941 24.137 30.468 1.00 24.58 300 SER A O 1
ATOM 2302 N N . ILE A 1 302 ? 76.179 25.949 30.816 1.00 25.13 301 ILE A N 1
ATOM 2303 C CA . ILE A 1 302 ? 77.010 25.717 29.647 1.00 25.91 301 ILE A CA 1
ATOM 2304 C C . ILE A 1 302 ? 78.483 25.829 29.998 1.00 28.50 301 ILE A C 1
ATOM 2305 O O . ILE A 1 302 ? 78.926 26.845 30.577 1.00 27.54 301 ILE A O 1
ATOM 2310 N N . GLY A 1 303 ? 79.237 24.778 29.655 1.00 27.19 302 GLY A N 1
ATOM 2311 C CA . GLY A 1 303 ? 80.708 24.808 29.737 1.00 27.72 302 GLY A CA 1
ATOM 2312 C C . GLY A 1 303 ? 81.296 24.747 28.331 1.00 27.04 302 GLY A C 1
ATOM 2313 O O . GLY A 1 303 ? 80.825 23.965 27.501 1.00 25.32 302 GLY A O 1
ATOM 2314 N N . VAL A 1 304 ? 82.307 25.570 28.071 1.00 25.30 303 VAL A N 1
ATOM 2315 C CA A VAL A 1 304 ? 82.923 25.589 26.752 0.50 25.42 303 VAL A CA 1
ATOM 2316 C CA B VAL A 1 304 ? 82.919 25.740 26.746 0.50 25.73 303 VAL A CA 1
ATOM 2317 C C . VAL A 1 304 ? 84.443 25.776 26.826 1.00 27.03 303 VAL A C 1
ATOM 2318 O O . VAL A 1 304 ? 84.978 26.561 27.610 1.00 28.10 303 VAL A O 1
ATOM 2325 N N . ALA A 1 305 ? 85.135 24.980 26.018 1.00 24.78 304 ALA A N 1
ATOM 2326 C CA . ALA A 1 305 ? 86.589 25.069 25.885 1.00 25.96 304 ALA A CA 1
ATOM 2327 C C . ALA A 1 305 ? 86.912 25.221 24.409 1.00 26.78 304 ALA A C 1
ATOM 2328 O O . ALA A 1 305 ? 86.200 24.698 23.540 1.00 25.04 304 ALA A O 1
ATOM 2330 N N . GLN A 1 306 ? 87.969 25.961 24.119 1.00 26.79 305 GLN A N 1
ATOM 2331 C CA . GLN A 1 306 ? 88.392 26.162 22.735 1.00 25.77 305 GLN A CA 1
ATOM 2332 C C . GLN A 1 306 ? 89.900 25.998 22.602 1.00 26.09 305 GLN A C 1
ATOM 2333 O O . GLN A 1 306 ? 90.648 26.198 23.570 1.00 23.97 305 GLN A O 1
ATOM 2336 N N . GLY A 1 307 ? 90.368 25.650 21.412 1.00 22.53 306 GLY A N 1
ATOM 2337 C CA . GLY A 1 307 ? 91.814 25.655 21.197 1.00 24.13 306 GLY A CA 1
ATOM 2338 C C . GLY A 1 307 ? 92.199 25.282 19.787 1.00 24.05 306 GLY A C 1
ATOM 2339 O O . GLY A 1 307 ? 91.336 25.007 18.944 1.00 25.07 306 GLY A O 1
ATOM 2340 N N . ILE A 1 308 ? 93.504 25.297 19.558 1.00 23.70 307 ILE A N 1
ATOM 2341 C CA . ILE A 1 308 ? 94.126 24.922 18.298 1.00 25.19 307 ILE A CA 1
ATOM 2342 C C . ILE A 1 308 ? 94.764 23.539 18.506 1.00 24.12 307 ILE A C 1
ATOM 2343 O O . ILE A 1 308 ? 95.433 23.305 19.493 1.00 25.34 307 ILE A O 1
ATOM 2348 N N . LEU A 1 309 ? 94.506 22.638 17.581 1.00 24.99 308 LEU A N 1
ATOM 2349 C CA . LEU A 1 309 ? 94.825 21.215 17.733 1.00 26.38 308 LEU A CA 1
ATOM 2350 C C . LEU A 1 309 ? 96.245 20.970 17.261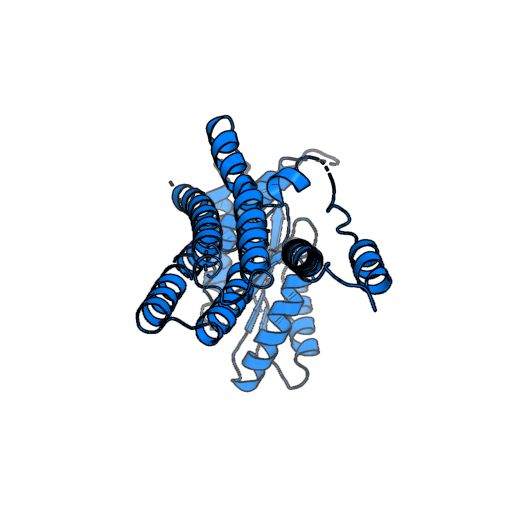 1.00 26.75 308 LEU A C 1
ATOM 2351 O O . LEU A 1 309 ? 96.706 21.595 16.295 1.00 23.74 308 LEU A O 1
ATOM 2356 N N . GLY A 1 310 ? 96.939 20.092 17.969 1.00 27.67 309 GLY A N 1
ATOM 2357 C CA . GLY A 1 310 ? 98.282 19.664 17.589 1.00 29.53 309 GLY A CA 1
ATOM 2358 C C . GLY A 1 310 ? 98.178 18.413 16.754 1.00 30.21 309 GLY A C 1
ATOM 2359 O O . GLY A 1 310 ? 97.092 18.034 16.344 1.00 29.49 309 GLY A O 1
ATOM 2360 N N . THR A 1 311 ? 99.301 17.727 16.555 1.00 31.62 310 THR A N 1
ATOM 2361 C CA . THR A 1 311 ? 99.327 16.577 15.651 1.00 31.61 310 THR A CA 1
ATOM 2362 C C . THR A 1 311 ? 98.453 15.420 16.146 1.00 31.14 310 THR A C 1
ATOM 2363 O O . THR A 1 311 ? 97.904 14.669 15.351 1.00 32.92 310 THR A O 1
ATOM 2367 N N . ASP A 1 312 ? 98.310 15.295 17.458 1.00 28.98 311 ASP A N 1
ATOM 2368 C CA . ASP A 1 312 ? 97.430 14.281 18.034 1.00 29.66 311 ASP A CA 1
ATOM 2369 C C . ASP A 1 312 ? 96.055 14.893 18.114 1.00 30.58 311 ASP A C 1
ATOM 2370 O O . ASP A 1 312 ? 95.685 15.487 19.135 1.00 29.03 311 ASP A O 1
ATOM 2375 N N . VAL A 1 313 ? 95.323 14.770 17.002 1.00 30.83 312 VAL A N 1
ATOM 2376 C CA . VAL A 1 313 ? 94.003 15.339 16.840 1.00 30.04 312 VAL A CA 1
ATOM 2377 C C . VAL A 1 313 ? 92.994 14.689 17.786 1.00 30.23 312 VAL A C 1
ATOM 2378 O O . VAL A 1 313 ? 92.230 15.378 18.463 1.00 27.53 312 VAL A O 1
ATOM 2382 N N . ASP A 1 314 ? 92.975 13.361 17.839 1.00 30.73 313 ASP A N 1
ATOM 2383 C CA . ASP A 1 314 ? 92.045 12.672 18.760 1.00 30.17 313 ASP A CA 1
ATOM 2384 C C . ASP A 1 314 ? 92.298 13.135 20.198 1.00 25.58 313 ASP A C 1
ATOM 2385 O O . ASP A 1 314 ? 91.379 13.507 20.880 1.00 29.12 313 ASP A O 1
ATOM 2390 N N . GLY A 1 315 ? 93.566 13.198 20.601 1.00 28.71 314 GLY A N 1
ATOM 2391 C CA . GLY A 1 315 ? 93.967 13.674 21.936 1.00 28.42 314 GLY A CA 1
ATOM 2392 C C . GLY A 1 315 ? 93.512 15.105 22.187 1.00 30.83 314 GLY A C 1
ATOM 2393 O O . GLY A 1 315 ? 93.074 15.455 23.295 1.00 33.34 314 GLY A O 1
ATOM 2394 N N . GLY A 1 316 ? 93.605 15.937 21.155 1.00 30.06 315 GLY A N 1
ATOM 2395 C CA . GLY A 1 316 ? 93.138 17.304 21.241 1.00 27.74 315 GLY A CA 1
ATOM 2396 C C . GLY A 1 316 ? 91.646 17.421 21.512 1.00 27.81 315 GLY A C 1
ATOM 2397 O O . GLY A 1 316 ? 91.261 18.157 22.392 1.00 27.25 315 GLY A O 1
ATOM 2398 N N . ILE A 1 317 ? 90.814 16.714 20.740 1.00 26.34 316 ILE A N 1
ATOM 2399 C CA . ILE A 1 317 ? 89.376 16.755 20.914 1.00 26.67 316 ILE A CA 1
ATOM 2400 C C . ILE A 1 317 ? 89.017 16.196 22.296 1.00 28.16 316 ILE A C 1
ATOM 2401 O O . ILE A 1 317 ? 88.190 16.793 23.000 1.00 26.31 316 ILE A O 1
ATOM 2406 N N . GLU A 1 318 ? 89.663 15.083 22.683 1.00 28.13 317 GLU A N 1
ATOM 2407 C CA . GLU A 1 318 ? 89.502 14.512 24.028 1.00 30.41 317 GLU A CA 1
ATOM 2408 C C . GLU A 1 318 ? 89.765 15.591 25.075 1.00 30.33 317 GLU A C 1
ATOM 2409 O O . GLU A 1 318 ? 88.984 15.768 26.008 1.00 31.60 317 GLU A O 1
ATOM 2415 N N . GLU A 1 319 ? 90.873 16.304 24.919 1.00 27.68 318 GLU A N 1
ATOM 2416 C CA . GLU A 1 319 ? 91.237 17.324 25.884 1.00 27.31 318 GLU A CA 1
ATOM 2417 C C . GLU A 1 319 ? 90.183 18.433 26.002 1.00 26.88 318 GLU A C 1
ATOM 2418 O O . GLU A 1 319 ? 89.837 18.851 27.112 1.00 24.79 318 GLU A O 1
ATOM 2424 N N . LEU A 1 320 ? 89.679 18.899 24.859 1.00 27.32 319 LEU A N 1
ATOM 2425 C CA . LEU A 1 320 ? 88.655 19.946 24.850 1.00 27.09 319 LEU A CA 1
ATOM 2426 C C . LEU A 1 320 ? 87.376 19.474 25.518 1.00 26.22 319 LEU A C 1
ATOM 2427 O O . LEU A 1 320 ? 86.738 20.235 26.225 1.00 27.53 319 LEU A O 1
ATOM 2432 N N . VAL A 1 321 ? 86.996 18.224 25.292 1.00 25.46 320 VAL A N 1
ATOM 2433 C CA . VAL A 1 321 ? 85.820 17.690 25.966 1.00 26.62 320 VAL A CA 1
ATOM 2434 C C . VAL A 1 321 ? 86.064 17.709 27.490 1.00 26.39 320 VAL A C 1
ATOM 2435 O O . VAL A 1 321 ? 85.214 18.160 28.270 1.00 26.03 320 VAL A O 1
ATOM 2439 N N . ARG A 1 322 ? 87.229 17.230 27.901 1.00 26.90 321 ARG A N 1
ATOM 2440 C CA . ARG A 1 322 ? 87.609 17.233 29.319 1.00 25.83 321 ARG A CA 1
ATOM 2441 C C . ARG A 1 322 ? 87.565 18.632 29.920 1.00 28.17 321 ARG A C 1
ATOM 2442 O O . ARG A 1 322 ? 87.013 18.813 30.989 1.00 28.79 321 ARG A O 1
ATOM 2450 N N . LEU A 1 323 ? 88.128 19.618 29.226 1.00 27.84 322 LEU A N 1
ATOM 2451 C CA . LEU A 1 323 ? 88.101 21.004 29.701 1.00 28.10 322 LEU A CA 1
ATOM 2452 C C . LEU A 1 323 ? 86.674 21.551 29.747 1.00 27.82 322 LEU A C 1
ATOM 2453 O O . LEU A 1 323 ? 86.284 22.161 30.736 1.00 25.98 322 LEU A O 1
ATOM 2458 N N . ALA A 1 324 ? 85.894 21.324 28.683 1.00 25.60 323 ALA A N 1
ATOM 2459 C CA . ALA A 1 324 ? 84.510 21.785 28.662 1.00 26.58 323 ALA A CA 1
ATOM 2460 C C . ALA A 1 324 ? 83.741 21.208 29.841 1.00 24.16 323 ALA A C 1
ATOM 2461 O O . ALA A 1 324 ? 82.904 21.871 30.442 1.00 24.44 323 ALA A O 1
ATOM 2463 N N . ASP A 1 325 ? 83.996 19.946 30.128 1.00 26.58 324 ASP A N 1
ATOM 2464 C CA . ASP A 1 325 ? 83.299 19.289 31.214 1.00 27.53 324 ASP A CA 1
ATOM 2465 C C . ASP A 1 325 ? 83.633 19.925 32.571 1.00 28.53 324 ASP A C 1
ATOM 2466 O O . ASP A 1 325 ? 82.740 20.078 33.425 1.00 28.57 324 ASP A O 1
ATOM 2471 N N . GLU A 1 326 ? 84.887 20.308 32.791 1.00 29.43 325 GLU A N 1
ATOM 2472 C CA . GLU A 1 326 ? 85.182 20.948 34.073 1.00 31.98 325 GLU A CA 1
ATOM 2473 C C . GLU A 1 326 ? 84.523 22.319 34.109 1.00 31.67 325 GLU A C 1
ATOM 2474 O O . GLU A 1 326 ? 84.017 22.710 35.155 1.00 30.84 325 GLU A O 1
ATOM 2480 N N . CYS A 1 327 ? 84.454 23.013 32.970 1.00 27.33 326 CYS A N 1
ATOM 2481 C CA . CYS A 1 327 ? 83.718 24.280 32.911 1.00 26.87 326 CYS A CA 1
ATOM 2482 C C . CYS A 1 327 ? 82.258 24.038 33.226 1.00 25.60 326 CYS A C 1
ATOM 2483 O O . CYS A 1 327 ? 81.674 24.784 33.983 1.00 28.64 326 CYS A O 1
ATOM 2486 N N . LEU A 1 328 ? 81.674 22.987 32.651 1.00 26.24 327 LEU A N 1
ATOM 2487 C CA . LEU A 1 328 ? 80.277 22.671 32.905 1.00 27.56 327 LEU A CA 1
ATOM 2488 C C . LEU A 1 328 ? 80.027 22.428 34.399 1.00 29.61 327 LEU A C 1
ATOM 2489 O O . LEU A 1 328 ? 79.053 22.928 34.950 1.00 30.12 327 LEU A O 1
ATOM 2502 N N . GLN A 1 330 ? 81.619 23.662 36.992 1.00 32.85 329 GLN A N 1
ATOM 2503 C CA . GLN A 1 330 ? 81.542 24.993 37.597 1.00 34.78 329 GLN A CA 1
ATOM 2504 C C . GLN A 1 330 ? 80.193 25.652 37.344 1.00 35.17 329 GLN A C 1
ATOM 2505 O O . GLN A 1 330 ? 79.486 26.016 38.297 1.00 35.58 329 GLN A O 1
ATOM 2511 N N . ALA A 1 331 ? 79.832 25.793 36.067 1.00 34.27 330 ALA A N 1
ATOM 2512 C CA . ALA A 1 331 ? 78.575 26.439 35.691 1.00 34.62 330 ALA A CA 1
ATOM 2513 C C . ALA A 1 331 ? 77.385 25.834 36.428 1.00 35.99 330 ALA A C 1
ATOM 2514 O O . ALA A 1 331 ? 76.481 26.555 36.840 1.00 33.95 330 ALA A O 1
ATOM 2516 N N . LYS A 1 332 ? 77.373 24.512 36.589 1.00 36.91 331 LYS A N 1
ATOM 2517 C CA . LYS A 1 332 ? 76.279 23.871 37.309 1.00 40.76 331 LYS A CA 1
ATOM 2518 C C . LYS A 1 332 ? 76.295 24.200 38.801 1.00 43.40 331 LYS A C 1
ATOM 2519 O O . LYS A 1 332 ? 75.272 24.600 39.347 1.00 43.14 331 LYS A O 1
ATOM 2525 N N . TYR A 1 333 ? 77.456 24.027 39.438 1.00 47.47 332 TYR A N 1
ATOM 2526 C CA . TYR A 1 333 ? 77.540 23.903 40.901 1.00 51.84 332 TYR A CA 1
ATOM 2527 C C . TYR A 1 333 ? 78.217 25.084 41.577 1.00 54.82 332 TYR A C 1
ATOM 2528 O O . TYR A 1 333 ? 77.740 25.585 42.598 1.00 56.35 332 TYR A O 1
ATOM 2537 N N . THR A 1 334 ? 79.351 25.505 41.030 1.00 58.50 333 THR A N 1
ATOM 2538 C CA . THR A 1 334 ? 79.966 26.780 41.409 1.00 60.75 333 THR A CA 1
ATOM 2539 C C . THR A 1 334 ? 79.502 27.835 40.393 1.00 62.84 333 THR A C 1
ATOM 2540 O O . THR A 1 334 ? 80.277 28.685 39.945 1.00 64.10 333 THR A O 1
ATOM 2542 N N . GLY A 1 335 ? 78.225 27.762 40.016 1.00 64.29 334 GLY A N 1
ATOM 2543 C CA . GLY A 1 335 ? 77.693 28.591 38.954 1.00 63.58 334 GLY A CA 1
ATOM 2544 C C . GLY A 1 335 ? 77.365 29.992 39.429 1.00 63.91 334 GLY A C 1
ATOM 2545 O O . GLY A 1 335 ? 76.187 30.356 39.516 1.00 63.64 334 GLY A O 1
ATOM 2546 N N . LYS A 1 336 ? 78.399 30.771 39.768 1.00 63.23 335 LYS A N 1
ATOM 2547 C CA . LYS A 1 336 ? 78.249 32.224 39.875 1.00 61.72 335 LYS A CA 1
ATOM 2548 C C . LYS A 1 336 ? 77.749 32.658 38.492 1.00 59.94 335 LYS A C 1
ATOM 2549 O O . LYS A 1 336 ? 76.697 33.300 38.356 1.00 60.63 335 LYS A O 1
ATOM 2551 N N . ASN A 1 337 ? 78.496 32.255 37.469 1.00 55.66 336 ASN A N 1
ATOM 2552 C CA . ASN A 1 337 ? 78.001 32.271 36.103 1.00 52.21 336 ASN A CA 1
ATOM 2553 C C . ASN A 1 337 ? 77.488 30.865 35.769 1.00 46.82 336 ASN A C 1
ATOM 2554 O O . ASN A 1 337 ? 78.024 29.869 36.260 1.00 43.95 336 ASN A O 1
ATOM 2559 N N . LYS A 1 338 ? 76.440 30.791 34.951 1.00 41.32 337 LYS A N 1
ATOM 2560 C CA . LYS A 1 338 ? 75.975 29.520 34.435 1.00 38.01 337 LYS A CA 1
ATOM 2561 C C . LYS A 1 338 ? 76.578 29.244 33.048 1.00 34.93 337 LYS A C 1
ATOM 2562 O O . LYS A 1 338 ? 76.316 28.208 32.467 1.00 29.58 337 LYS A O 1
ATOM 2568 N N . VAL A 1 339 ? 77.364 30.191 32.536 1.00 33.62 338 VAL A N 1
ATOM 2569 C CA . VAL A 1 339 ? 78.181 30.007 31.338 1.00 33.69 338 VAL A CA 1
ATOM 2570 C C . VAL A 1 339 ? 79.655 30.224 31.711 1.00 31.80 338 VAL A C 1
ATOM 2571 O O . VAL A 1 339 ? 80.068 31.342 32.050 1.00 29.40 338 VAL A O 1
ATOM 2575 N N . VAL A 1 340 ? 80.436 29.146 31.658 1.00 30.29 339 VAL A N 1
ATOM 2576 C CA . VAL A 1 340 ? 81.858 29.185 32.001 1.00 29.13 339 VAL A CA 1
ATOM 2577 C C . VAL A 1 340 ? 82.670 28.857 30.749 1.00 32.35 339 VAL A C 1
ATOM 2578 O O . VAL A 1 340 ? 82.476 27.794 30.135 1.00 30.29 339 VAL A O 1
ATOM 2582 N N . VAL A 1 341 ? 83.562 29.777 30.366 1.00 33.92 340 VAL A N 1
ATOM 2583 C CA . VAL A 1 341 ? 84.344 29.664 29.134 1.00 37.74 340 VAL A CA 1
ATOM 2584 C C . VAL A 1 341 ? 85.820 29.575 29.471 1.00 40.91 340 VAL A C 1
ATOM 2585 O O . VAL A 1 341 ? 86.279 30.180 30.453 1.00 41.64 340 VAL A O 1
ATOM 2589 N N . LYS A 1 342 ? 86.556 28.816 28.658 1.00 42.24 341 LYS A N 1
ATOM 2590 C CA . LYS A 1 342 ? 88.013 28.734 28.756 1.00 45.15 341 LYS A CA 1
ATOM 2591 C C . LYS A 1 342 ? 88.609 28.654 27.325 1.00 46.87 341 LYS A C 1
ATOM 2592 O O . LYS A 1 342 ? 89.004 29.677 26.745 1.00 46.06 341 LYS A O 1
#

B-factor: mean 31.03, std 11.47, range [14.64, 92.34]

Foldseek 3Di:
DVVVLLLLLLVLLLVLLLVLLVLLCCLVVPPDLQSNLLSNLLSVLSNVLSVLSVVVVVVCVVDPQDQAAQLRVVLSVLSVLVVVLVVLVVVCVVPPDNVSSVVSNVVSLVSSLRLSSLLSSCSVCVVPHDDDDLPPVVLVVVVVVCVVPPPCSNVNSSSVSSSVNVVSVVVSNVCCVVQADNLARAAQRNQCVVVLVVLVVLQVVQAKKKKKKAKDFDDDPPVVLSVLNNQLSVLVSVLDDPSKGKHDHDPSMIMMMGPRDDPVCVLVSQVVSQVSSQVSPPVRGMHMAWFMEMDGDHPPRVVRVVVNVVRSVVQVVLVPVNPPSYGYD

Sequence (329 aa):
GSGDILNDIVAACLELERKASSVFKFAAHAGSDEEARRFWETVADETRHHSAVYERLQERGGRENLPIIIYKPAETLEELEIGKSIDEQVERYTEAPSSEAACLLGFRLQLYLLHPAFASSLCRLTRDASEDLPDIGYGRYLRRFIDGIGSCGLATAETELLGEALFRLWNEARQLAAQSHFDALTGVTRRAGFFKTVGSLAYAAQRSGSNNVGILIDLDYFKLVGQTGDRILQLVAETITSHLRRSDVVGRYDGDEFVVYLSPVEPASLRTVAENLRRRSIEEESARVPVTASIGVVAQGILGTDVDGGIEELVRLADECLQAKYTGKNKVVVK